Protein AF-D1YYZ7-F1 (afdb_monomer_lite)

Secondary structure (DSSP, 8-state):
-HHHHHHTT--EEEEE-TTSSHHHHHHHHHHHHHHHTT-EEEETTTS-HHHHHHHHHTTTTEEEEEEEEGGG--GGGT-EEEE-TTS-EEEEPPHHHHHHTSTT-EEEEEEETGGGS-HHHHHHHHHHHHTSEETTEEPPTEEEEEEEEE-GGG-TTPPPPPHHHHTTSEEEEPPPPPHHHHHHHHHHTT--HHHHHHHHH-GGGSS-PPPTT-S----HHHHHHHHHHHTT---HHHHHHHHHHHH-HHHHHHHHHHHHHHHTS-HHHHHHSGGGGGG---HHHHHHHHHHHHHHHHH-GGGHHHHHHHHHHS-HHHHHHHHHHHHHH-TTHHHHHHHHS-HHHHHHHHGGGT-

pLDDT: mean 91.18, std 7.23, range [43.88, 98.62]

Radius of gyration: 24.85 Å; chains: 1; bounding box: 72×45×65 Å

InterPro domains:
  IPR027417 P-loop containing nucleoside triphosphate hydrolase [G3DSA:3.40.50.300] (1-183)
  IPR027417 P-loop containing nucleoside triphosphate hydrolase [SSF52540] (10-182)

Structure (mmCIF, N/CA/C/O backbone):
data_AF-D1YYZ7-F1
#
_entry.id   AF-D1YYZ7-F1
#
loop_
_atom_site.group_PDB
_atom_site.id
_atom_site.type_symbol
_atom_site.label_atom_id
_atom_site.label_alt_id
_atom_site.label_comp_id
_atom_site.label_asym_id
_atom_site.label_entity_id
_atom_site.label_seq_id
_atom_site.pdbx_PDB_ins_code
_atom_site.Cartn_x
_atom_site.Cartn_y
_atom_site.Cartn_z
_atom_site.occupancy
_atom_site.B_iso_or_equiv
_atom_site.auth_seq_id
_atom_site.auth_comp_id
_atom_site.auth_asym_id
_atom_site.auth_atom_id
_atom_site.pdbx_PDB_model_num
ATOM 1 N N . MET A 1 1 ? -9.157 0.176 -14.339 1.00 90.88 1 MET A N 1
ATOM 2 C CA . MET A 1 1 ? -8.167 0.823 -15.235 1.00 90.88 1 MET A CA 1
ATOM 3 C C . MET A 1 1 ? -6.918 -0.021 -15.431 1.00 90.88 1 MET A C 1
ATOM 5 O O . MET A 1 1 ? -6.661 -0.350 -16.578 1.00 90.88 1 MET A O 1
ATOM 9 N N . LEU A 1 2 ? -6.185 -0.402 -14.372 1.00 93.94 2 LEU A N 1
ATOM 10 C CA . LEU A 1 2 ? -4.986 -1.259 -14.484 1.00 93.94 2 LEU A CA 1
ATOM 11 C C . LEU A 1 2 ? -5.226 -2.512 -15.330 1.00 93.94 2 LEU A C 1
ATOM 13 O O . LEU A 1 2 ? -4.515 -2.742 -16.297 1.00 93.94 2 LEU A O 1
ATOM 17 N N . GLU A 1 3 ? -6.290 -3.252 -15.023 1.00 94.75 3 GLU A N 1
ATOM 18 C CA . GLU A 1 3 ? -6.653 -4.461 -15.762 1.00 94.75 3 GLU A CA 1
ATOM 19 C C . GLU A 1 3 ? -6.962 -4.206 -17.244 1.00 94.75 3 GLU A C 1
ATOM 21 O O . GLU A 1 3 ? -6.460 -4.915 -18.110 1.00 94.75 3 GLU A O 1
ATOM 26 N N . ILE A 1 4 ? -7.733 -3.157 -17.548 1.00 95.31 4 ILE A N 1
ATOM 27 C CA . ILE A 1 4 ? -8.063 -2.774 -18.929 1.00 95.31 4 ILE A CA 1
ATOM 28 C C . ILE A 1 4 ? -6.781 -2.436 -19.699 1.00 95.31 4 ILE A C 1
ATOM 30 O O . ILE A 1 4 ? -6.584 -2.910 -20.813 1.00 95.31 4 ILE A O 1
ATOM 34 N N . SER A 1 5 ? -5.904 -1.638 -19.096 1.00 95.88 5 SER A N 1
ATOM 35 C CA . SER A 1 5 ? -4.646 -1.193 -19.695 1.00 95.88 5 SER A CA 1
ATOM 36 C C . SER A 1 5 ? -3.694 -2.368 -19.949 1.00 95.88 5 SER A C 1
ATOM 38 O O . SER A 1 5 ? -3.182 -2.511 -21.057 1.00 95.88 5 SER A O 1
ATOM 40 N N . TYR A 1 6 ? -3.546 -3.259 -18.963 1.00 96.38 6 TYR A N 1
ATOM 41 C CA . TYR A 1 6 ? -2.737 -4.477 -19.046 1.00 96.38 6 TYR A CA 1
ATOM 42 C C . TYR A 1 6 ? -3.2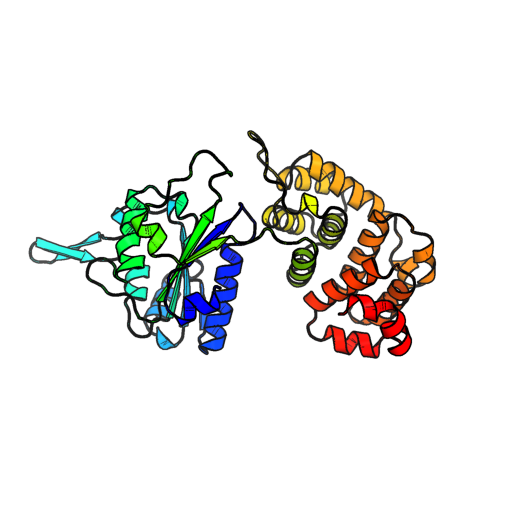14 -5.419 -20.155 1.00 96.38 6 TYR A C 1
ATOM 44 O O . TYR A 1 6 ? -2.422 -5.813 -21.007 1.00 96.38 6 TYR A O 1
ATOM 52 N N . ASN A 1 7 ? -4.516 -5.716 -20.207 1.00 94.38 7 ASN A N 1
ATOM 53 C CA . ASN A 1 7 ? -5.082 -6.635 -21.199 1.00 94.38 7 ASN A CA 1
ATOM 54 C C . ASN A 1 7 ? -4.954 -6.123 -22.645 1.00 94.38 7 ASN A C 1
ATOM 56 O O . ASN A 1 7 ? -4.989 -6.920 -23.575 1.00 94.38 7 ASN A O 1
ATOM 60 N N . ASN A 1 8 ? -4.807 -4.808 -22.837 1.00 93.88 8 ASN A N 1
ATOM 61 C CA . ASN A 1 8 ? -4.635 -4.182 -24.152 1.00 93.88 8 ASN A CA 1
ATOM 62 C C . ASN A 1 8 ? -3.176 -3.784 -24.444 1.00 93.88 8 ASN A C 1
ATOM 64 O O . ASN A 1 8 ? -2.918 -3.097 -25.435 1.00 93.88 8 ASN A O 1
ATOM 68 N N . GLY A 1 9 ? -2.231 -4.143 -23.564 1.00 91.44 9 GLY A N 1
ATOM 69 C CA . GLY A 1 9 ? -0.817 -3.779 -23.691 1.00 91.44 9 GLY A CA 1
ATOM 70 C C . GLY A 1 9 ? -0.549 -2.269 -23.702 1.00 91.44 9 GLY A C 1
ATOM 71 O O . GLY A 1 9 ? 0.517 -1.848 -24.143 1.00 91.44 9 GLY A O 1
ATOM 72 N N . GLN A 1 10 ? -1.503 -1.448 -23.248 1.00 93.94 10 GLN A N 1
ATOM 73 C CA . GLN A 1 10 ? -1.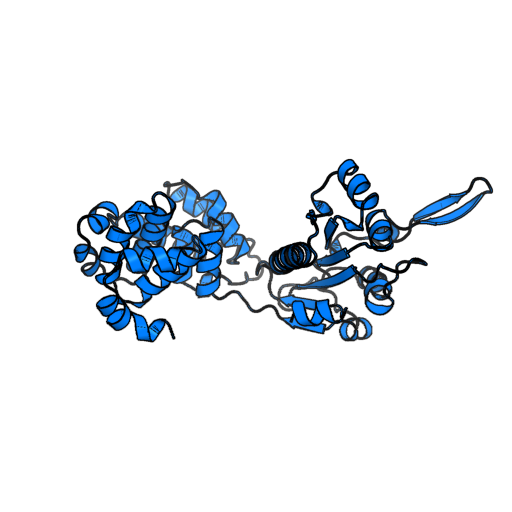398 0.010 -23.284 1.00 93.94 10 GLN A CA 1
ATOM 74 C C . GLN A 1 10 ? -0.622 0.507 -22.063 1.00 93.94 10 GLN A C 1
ATOM 76 O O . GLN A 1 10 ? -1.072 0.244 -20.948 1.00 93.94 10 GLN A O 1
ATOM 81 N N . PRO A 1 11 ? 0.494 1.239 -22.217 1.00 95.44 11 PRO A N 1
ATOM 82 C CA . PRO A 1 11 ? 1.228 1.780 -21.079 1.00 95.44 11 PRO A CA 1
ATOM 83 C C . PRO A 1 11 ? 0.342 2.665 -20.194 1.00 95.44 11 PRO A C 1
ATOM 85 O O . PRO A 1 11 ? -0.459 3.458 -20.693 1.00 95.44 11 PRO A O 1
ATOM 88 N N . LEU A 1 12 ? 0.504 2.572 -18.872 1.00 96.06 12 LEU A N 1
ATOM 89 C CA . LEU A 1 12 ? -0.273 3.365 -17.911 1.00 96.06 12 LEU A CA 1
ATOM 90 C C . LEU A 1 12 ? 0.622 4.334 -17.142 1.00 96.06 12 LEU A C 1
ATOM 92 O O . LEU A 1 12 ? 1.631 3.925 -16.580 1.00 96.06 12 LEU A O 1
ATOM 96 N N . TYR A 1 13 ? 0.211 5.596 -17.049 1.00 95.00 13 TYR A N 1
ATOM 97 C CA . TYR A 1 13 ? 0.812 6.585 -16.162 1.00 95.00 13 TYR A CA 1
ATOM 98 C C . TYR A 1 13 ? -0.119 6.902 -14.989 1.00 95.00 13 TYR A C 1
ATOM 100 O O . TYR A 1 13 ? -1.243 7.382 -15.174 1.00 95.00 13 TYR A O 1
ATOM 108 N N . VAL A 1 14 ? 0.355 6.638 -13.772 1.00 94.56 14 VAL A N 1
ATOM 109 C CA . VAL A 1 14 ? -0.379 6.815 -12.516 1.00 94.56 14 VAL A CA 1
ATOM 110 C C . VAL A 1 14 ? 0.131 8.049 -11.777 1.00 94.56 14 VAL A C 1
ATOM 112 O O . VAL A 1 14 ? 1.242 8.077 -11.249 1.00 94.56 14 VAL A O 1
ATOM 115 N N . ARG A 1 15 ? -0.714 9.074 -11.694 1.00 91.38 15 ARG A N 1
ATOM 116 C CA . ARG A 1 15 ? -0.449 10.300 -10.929 1.00 91.38 15 ARG A CA 1
ATOM 117 C C . ARG A 1 15 ? -1.083 10.236 -9.552 1.00 91.38 15 ARG A C 1
ATOM 119 O O . ARG A 1 15 ? -2.169 9.686 -9.407 1.00 91.38 15 ARG A O 1
ATOM 126 N N . GLY A 1 16 ? -0.460 10.853 -8.561 1.00 89.94 16 GLY A N 1
ATOM 127 C CA . GLY A 1 16 ? -1.107 11.113 -7.280 1.00 89.94 16 GLY A CA 1
ATOM 128 C C . GLY A 1 16 ? -0.126 11.570 -6.215 1.00 89.94 16 GLY A C 1
ATOM 129 O O . GLY A 1 16 ? 1.086 11.537 -6.426 1.00 89.94 16 GLY A O 1
ATOM 130 N N . GLY A 1 17 ? -0.655 11.960 -5.059 1.00 87.12 17 GLY A N 1
ATOM 131 C CA . GLY A 1 17 ? 0.131 12.480 -3.944 1.00 87.12 17 GLY A CA 1
ATOM 132 C C . GLY A 1 17 ? 1.208 11.525 -3.418 1.00 87.12 17 GLY A C 1
ATOM 133 O O . GLY A 1 17 ? 1.228 10.317 -3.690 1.00 87.12 17 GLY A O 1
ATOM 134 N N . ILE A 1 18 ? 2.139 12.075 -2.649 1.00 86.56 18 ILE A N 1
ATOM 135 C CA . ILE A 1 18 ? 3.221 11.307 -2.021 1.00 86.56 18 ILE A CA 1
ATOM 136 C C . ILE A 1 18 ? 2.653 10.331 -0.979 1.00 86.56 18 ILE A C 1
ATOM 138 O O . ILE A 1 18 ? 1.774 10.673 -0.200 1.00 86.56 18 ILE A O 1
ATOM 142 N N . GLY A 1 19 ? 3.168 9.100 -0.933 1.00 86.69 19 GLY A N 1
ATOM 143 C CA . GLY A 1 19 ? 2.856 8.170 0.161 1.00 86.69 19 GLY A CA 1
ATOM 144 C C . GLY A 1 19 ? 1.425 7.614 0.181 1.00 86.69 19 GLY A C 1
ATOM 145 O O . GLY A 1 19 ? 1.030 7.054 1.198 1.00 86.69 19 GLY A O 1
ATOM 146 N N . ILE A 1 20 ? 0.671 7.726 -0.920 1.00 90.44 20 ILE A N 1
ATOM 147 C CA . ILE A 1 20 ? -0.706 7.202 -1.040 1.00 90.44 20 ILE A CA 1
ATOM 148 C C . ILE A 1 20 ? -0.799 5.735 -1.506 1.00 90.44 20 ILE A C 1
ATOM 150 O O . ILE A 1 20 ? -1.898 5.249 -1.737 1.00 90.44 20 ILE A O 1
ATOM 154 N N . GLY A 1 21 ? 0.334 5.047 -1.692 1.00 89.88 21 GLY A N 1
ATOM 155 C CA . GLY A 1 21 ? 0.358 3.621 -2.054 1.00 89.88 21 GLY A CA 1
ATOM 156 C C . GLY A 1 21 ? 0.505 3.286 -3.544 1.00 89.88 21 GLY A C 1
ATOM 157 O O . GLY A 1 21 ? 0.282 2.141 -3.904 1.00 89.88 21 GLY A O 1
ATOM 158 N N . LYS A 1 22 ? 0.926 4.229 -4.408 1.00 92.12 22 LYS A N 1
ATOM 159 C CA . LYS A 1 22 ? 1.113 3.985 -5.860 1.00 92.12 22 LYS A CA 1
ATOM 160 C C . LYS A 1 22 ? 1.911 2.704 -6.157 1.00 92.12 22 LYS A C 1
ATOM 162 O O . LYS A 1 22 ? 1.394 1.821 -6.828 1.00 92.12 22 LYS A O 1
ATOM 167 N N . SER A 1 23 ? 3.138 2.603 -5.643 1.00 92.19 23 SER A N 1
ATOM 168 C CA . SER A 1 23 ? 4.046 1.475 -5.897 1.00 92.19 23 SER A CA 1
ATOM 169 C C . SER A 1 23 ? 3.477 0.149 -5.369 1.00 92.19 23 SER A C 1
ATOM 171 O O . SER A 1 23 ? 3.558 -0.866 -6.056 1.00 92.19 23 SER A O 1
ATOM 173 N N . GLU A 1 24 ? 2.821 0.174 -4.202 1.00 90.88 24 GLU A N 1
ATOM 174 C CA . GLU A 1 24 ? 2.187 -1.010 -3.607 1.00 90.88 24 GLU A CA 1
ATOM 175 C C . GLU A 1 24 ? 1.023 -1.510 -4.467 1.00 90.88 24 GLU A C 1
ATOM 177 O O . GLU A 1 24 ? 0.985 -2.682 -4.820 1.00 90.88 24 GLU A O 1
ATOM 182 N N . THR A 1 25 ? 0.141 -0.613 -4.923 1.00 92.94 25 THR A N 1
ATOM 183 C CA . THR A 1 25 ? -0.981 -0.974 -5.805 1.00 92.94 25 THR A CA 1
ATOM 184 C C . THR A 1 25 ? -0.508 -1.651 -7.096 1.00 92.94 25 THR A C 1
ATOM 186 O O . THR A 1 25 ? -1.147 -2.589 -7.571 1.00 92.94 25 THR A O 1
ATOM 189 N N . ILE A 1 26 ? 0.609 -1.205 -7.686 1.00 96.06 26 ILE A N 1
ATOM 190 C CA . ILE A 1 26 ? 1.151 -1.852 -8.894 1.00 96.06 26 ILE A CA 1
ATOM 191 C C . ILE A 1 26 ? 1.780 -3.210 -8.559 1.00 96.06 26 ILE A C 1
ATOM 193 O O . ILE A 1 26 ? 1.626 -4.152 -9.338 1.00 96.06 26 ILE A O 1
ATOM 197 N N . LYS A 1 27 ? 2.451 -3.338 -7.407 1.00 96.19 27 LYS A N 1
ATOM 198 C CA . LYS A 1 27 ? 3.042 -4.603 -6.952 1.00 96.19 27 LYS A CA 1
ATOM 199 C C . LYS A 1 27 ? 1.966 -5.650 -6.645 1.00 96.19 27 LYS A C 1
ATOM 201 O O . LYS A 1 27 ? 2.076 -6.773 -7.130 1.00 96.19 27 LYS A O 1
ATOM 206 N N . GLU A 1 28 ? 0.903 -5.284 -5.930 1.00 94.50 28 GLU A N 1
ATOM 207 C CA . GLU A 1 28 ? -0.263 -6.146 -5.680 1.00 94.50 28 GLU A CA 1
ATOM 208 C C . GLU A 1 28 ? -0.899 -6.602 -7.003 1.00 94.50 28 GLU A C 1
ATOM 210 O O . GLU A 1 28 ? -1.093 -7.798 -7.224 1.00 94.50 28 GLU A O 1
ATOM 215 N N . PHE A 1 29 ? -1.114 -5.676 -7.945 1.00 97.06 29 PHE A N 1
ATOM 216 C CA . PHE A 1 29 ? -1.621 -6.016 -9.277 1.00 97.06 29 PHE A CA 1
ATOM 217 C C . PHE A 1 29 ? -0.688 -6.977 -10.037 1.00 97.06 29 PHE A C 1
ATOM 219 O O . PHE A 1 29 ? -1.151 -7.891 -10.722 1.00 97.06 29 PHE A O 1
ATOM 226 N N . ALA A 1 30 ? 0.633 -6.825 -9.901 1.00 97.94 30 ALA A N 1
ATOM 227 C CA . ALA A 1 30 ? 1.605 -7.753 -10.475 1.00 97.94 30 ALA A CA 1
ATOM 228 C C . ALA A 1 30 ? 1.482 -9.165 -9.871 1.00 97.94 30 ALA A C 1
ATOM 230 O O . ALA A 1 30 ? 1.542 -10.148 -10.611 1.00 97.94 30 ALA A O 1
ATOM 231 N N . MET A 1 31 ? 1.257 -9.278 -8.557 1.00 97.69 31 MET A N 1
ATOM 232 C CA . MET A 1 31 ? 1.004 -10.563 -7.891 1.00 97.69 31 MET A CA 1
ATOM 233 C C . MET A 1 31 ? -0.296 -11.214 -8.387 1.00 97.69 31 MET A C 1
ATOM 235 O O . MET A 1 31 ? -0.325 -12.416 -8.653 1.00 97.69 31 MET A O 1
ATOM 239 N N . GLU A 1 32 ? -1.362 -10.433 -8.580 1.00 97.31 32 GLU A N 1
ATOM 240 C CA . GLU A 1 32 ? -2.621 -10.926 -9.154 1.00 97.31 32 GLU A CA 1
ATOM 241 C C . GLU A 1 32 ? -2.441 -11.422 -10.596 1.00 97.31 32 GLU A C 1
ATOM 243 O O . GLU A 1 32 ? -2.971 -12.468 -10.979 1.00 97.31 32 GLU A O 1
ATOM 248 N N . CYS A 1 33 ? -1.674 -10.696 -11.413 1.00 97.62 33 CYS A N 1
ATOM 249 C CA . CYS A 1 33 ? -1.319 -11.118 -12.767 1.00 97.62 33 CYS A CA 1
ATOM 250 C C . CYS A 1 33 ? -0.498 -12.415 -12.770 1.00 97.62 33 CYS A C 1
ATOM 252 O O . CYS A 1 33 ? -0.787 -13.300 -13.578 1.00 97.62 33 CYS A O 1
ATOM 254 N N . ALA A 1 34 ? 0.463 -12.562 -11.854 1.00 98.12 34 ALA A N 1
ATOM 255 C CA . ALA A 1 34 ? 1.244 -13.786 -11.684 1.00 98.12 34 ALA A CA 1
ATOM 256 C C . ALA A 1 34 ? 0.346 -14.989 -11.358 1.00 98.12 34 ALA A C 1
ATOM 258 O O . ALA A 1 34 ? 0.403 -16.012 -12.044 1.00 98.12 34 ALA A O 1
ATOM 259 N N . ALA A 1 35 ? -0.556 -14.829 -10.384 1.00 97.81 35 ALA A N 1
ATOM 260 C CA . ALA A 1 35 ? -1.506 -15.863 -9.987 1.00 97.81 35 ALA A CA 1
ATOM 261 C C . ALA A 1 35 ? -2.433 -16.275 -11.145 1.00 97.81 35 ALA A C 1
ATOM 263 O O . ALA A 1 35 ? -2.604 -17.466 -11.405 1.00 97.81 35 ALA A O 1
ATOM 264 N N . ARG A 1 36 ? -2.982 -15.305 -11.893 1.00 96.69 36 ARG A N 1
ATOM 265 C CA . ARG A 1 36 ? -3.823 -15.570 -13.079 1.00 96.69 36 ARG A CA 1
ATOM 266 C C . ARG A 1 36 ? -3.059 -16.261 -14.203 1.00 96.69 36 ARG A C 1
ATOM 268 O O . ARG A 1 36 ? -3.617 -17.110 -14.888 1.00 96.69 36 ARG A O 1
ATOM 275 N N . ALA A 1 37 ? -1.790 -15.907 -14.386 1.00 96.25 37 ALA A N 1
ATOM 276 C CA . ALA A 1 37 ? -0.912 -16.541 -15.360 1.00 96.25 37 ALA A CA 1
ATOM 277 C C . ALA A 1 37 ? -0.375 -17.908 -14.897 1.00 96.25 37 ALA A C 1
ATOM 279 O O . ALA A 1 37 ? 0.336 -18.542 -15.673 1.00 96.25 37 ALA A O 1
ATOM 280 N N . GLN A 1 38 ? -0.694 -18.341 -13.669 1.00 97.81 38 GLN A N 1
ATOM 281 C CA . GLN A 1 38 ? -0.154 -19.545 -13.028 1.00 97.81 38 GLN A CA 1
ATOM 282 C C . GLN A 1 38 ? 1.381 -19.564 -13.007 1.00 97.81 38 GLN A C 1
ATOM 284 O O . GLN A 1 38 ? 2.011 -20.592 -13.250 1.00 97.81 38 GLN A O 1
ATOM 289 N N . ARG A 1 39 ? 1.982 -18.404 -12.731 1.00 97.94 39 ARG A N 1
ATOM 290 C CA . ARG A 1 39 ? 3.431 -18.216 -12.652 1.00 97.94 39 ARG A CA 1
ATOM 291 C C . ARG A 1 39 ? 3.853 -17.785 -11.257 1.00 97.94 39 ARG A C 1
ATOM 293 O O . ARG A 1 39 ? 3.098 -17.131 -10.540 1.00 97.94 39 ARG A O 1
ATOM 300 N N . GLU A 1 40 ? 5.078 -18.131 -10.893 1.00 98.12 40 GLU A N 1
ATOM 301 C CA . GLU A 1 40 ? 5.668 -17.728 -9.622 1.00 98.12 40 GLU A CA 1
ATOM 302 C C . GLU A 1 40 ? 6.039 -16.238 -9.667 1.00 98.12 40 GLU A C 1
ATOM 304 O O . GLU A 1 40 ? 6.714 -15.778 -10.592 1.00 98.12 40 GLU A O 1
ATOM 309 N N . PHE A 1 41 ? 5.553 -15.469 -8.692 1.00 98.44 41 PHE A N 1
ATOM 310 C CA . PHE A 1 41 ? 5.830 -14.039 -8.601 1.00 98.44 41 PHE A CA 1
ATOM 311 C C . PHE A 1 41 ? 7.257 -13.793 -8.105 1.00 98.44 41 PHE A C 1
ATOM 313 O O . PHE A 1 41 ? 7.638 -14.314 -7.061 1.00 98.44 41 PHE A O 1
ATOM 320 N N . MET A 1 42 ? 8.009 -12.942 -8.807 1.00 97.81 42 MET A N 1
ATOM 321 C CA . MET A 1 42 ? 9.370 -12.553 -8.424 1.00 97.81 42 MET A CA 1
ATOM 322 C C . MET A 1 42 ? 9.549 -11.034 -8.462 1.00 97.81 42 MET A C 1
ATOM 324 O O . MET A 1 42 ? 9.396 -10.404 -9.509 1.00 97.81 42 MET A O 1
ATOM 328 N N . ALA A 1 43 ? 9.918 -10.431 -7.332 1.00 97.56 43 ALA A N 1
ATOM 329 C CA . ALA A 1 43 ? 10.314 -9.025 -7.280 1.00 97.56 43 ALA A CA 1
ATOM 330 C C . ALA A 1 43 ? 11.799 -8.904 -7.650 1.00 97.56 43 ALA A C 1
ATOM 332 O O . ALA A 1 43 ? 12.681 -9.179 -6.839 1.00 97.56 43 ALA A O 1
ATOM 333 N N . TRP A 1 44 ? 12.084 -8.497 -8.889 1.00 97.06 44 TRP A N 1
ATOM 334 C CA . TRP A 1 44 ? 13.433 -8.506 -9.467 1.00 97.06 44 TRP A CA 1
ATOM 335 C C . TRP A 1 44 ? 14.457 -7.729 -8.632 1.00 97.06 44 TRP A C 1
ATOM 337 O O . TRP A 1 44 ? 15.617 -8.120 -8.521 1.00 97.06 44 TRP A O 1
ATOM 347 N N . ASN A 1 45 ? 14.043 -6.609 -8.048 1.00 95.50 45 ASN A N 1
ATOM 348 C CA . ASN A 1 45 ? 14.912 -5.744 -7.256 1.00 95.50 45 ASN A CA 1
ATOM 349 C C . ASN A 1 45 ? 15.260 -6.337 -5.883 1.00 95.50 45 ASN A C 1
ATOM 351 O O . ASN A 1 45 ? 16.301 -5.979 -5.338 1.00 95.50 45 ASN A O 1
ATOM 355 N N . ASP A 1 46 ? 14.442 -7.265 -5.378 1.00 96.31 46 ASP A N 1
ATOM 356 C CA . ASP A 1 46 ? 14.574 -7.852 -4.041 1.00 96.31 46 ASP A CA 1
ATOM 357 C C . ASP A 1 46 ? 15.417 -9.146 -4.054 1.00 96.31 46 ASP A C 1
ATOM 359 O O . ASP A 1 46 ? 15.909 -9.572 -3.011 1.00 96.31 46 ASP A O 1
ATOM 363 N N . ILE A 1 47 ? 15.617 -9.761 -5.229 1.00 96.31 47 ILE A N 1
ATOM 364 C CA . ILE A 1 47 ? 16.323 -11.044 -5.373 1.00 96.31 47 ILE A CA 1
ATOM 365 C C . ILE A 1 47 ? 17.823 -10.886 -5.712 1.00 96.31 47 ILE A C 1
ATOM 367 O O . ILE A 1 47 ? 18.221 -9.984 -6.471 1.00 96.31 47 ILE A O 1
ATOM 371 N N . PRO A 1 48 ? 18.695 -11.776 -5.192 1.00 96.81 48 PRO A N 1
ATOM 372 C CA . PRO A 1 48 ? 20.124 -11.776 -5.485 1.00 96.81 48 PRO A CA 1
ATOM 373 C C . PRO A 1 48 ? 20.427 -12.201 -6.930 1.00 96.81 48 PRO A C 1
ATOM 375 O O . PRO A 1 48 ? 19.598 -12.746 -7.656 1.00 96.81 48 PRO A O 1
ATOM 378 N N . LYS A 1 49 ? 21.673 -11.974 -7.367 1.00 95.56 49 LYS A N 1
ATOM 379 C CA . LYS A 1 49 ? 22.108 -12.262 -8.745 1.00 95.56 49 LYS A CA 1
ATOM 380 C C . LYS A 1 49 ? 21.941 -13.734 -9.148 1.00 95.56 49 LYS A C 1
ATOM 382 O O . LYS A 1 49 ? 21.605 -13.989 -10.296 1.00 95.56 49 LYS A O 1
ATOM 387 N N . CYS A 1 50 ? 22.188 -14.688 -8.250 1.00 95.75 50 CYS A N 1
ATOM 388 C CA . CYS A 1 50 ? 22.022 -16.115 -8.552 1.00 95.75 50 CYS A CA 1
ATOM 389 C C . CYS A 1 50 ? 20.569 -16.460 -8.909 1.00 95.75 50 CYS A C 1
ATOM 391 O O . CYS A 1 50 ? 20.340 -17.101 -9.929 1.00 95.75 50 CYS A O 1
ATOM 393 N N . GLU A 1 51 ? 19.604 -15.956 -8.141 1.00 96.94 51 GLU A N 1
ATOM 394 C CA . GLU A 1 51 ? 18.174 -16.140 -8.413 1.00 96.94 51 GLU A CA 1
ATOM 395 C C . GLU A 1 51 ? 17.745 -15.432 -9.704 1.00 96.94 51 GLU A C 1
ATOM 397 O O . GLU A 1 51 ? 16.976 -15.985 -10.482 1.00 96.94 51 GLU A O 1
ATOM 402 N N . LYS A 1 52 ? 18.308 -14.254 -10.015 1.00 97.94 52 LYS A N 1
ATOM 403 C CA . LYS A 1 52 ? 18.075 -13.592 -11.316 1.00 97.94 52 LYS A CA 1
ATOM 404 C C . LYS A 1 52 ? 18.472 -14.480 -12.492 1.00 97.94 52 LYS A C 1
ATOM 406 O O . LYS A 1 52 ? 17.747 -14.540 -13.478 1.00 97.94 52 LYS A O 1
ATOM 411 N N . LEU A 1 53 ? 19.604 -15.178 -12.391 1.00 97.31 53 LEU A N 1
ATOM 412 C CA . LEU A 1 53 ? 20.056 -16.096 -13.438 1.00 97.31 53 LEU A CA 1
ATOM 413 C C . LEU A 1 53 ? 19.128 -17.313 -13.572 1.00 97.31 53 LEU A C 1
ATOM 415 O O . LEU A 1 53 ? 18.869 -17.738 -14.694 1.00 97.31 53 LEU A O 1
ATOM 419 N N . GLU A 1 54 ? 18.586 -17.833 -12.467 1.00 97.12 54 GLU A N 1
ATOM 420 C CA . GLU A 1 54 ? 17.566 -18.893 -12.496 1.00 97.12 54 GLU A CA 1
ATOM 421 C C . GLU A 1 54 ? 16.277 -18.413 -13.178 1.00 97.12 54 GLU A C 1
ATOM 423 O O . GLU A 1 54 ? 15.751 -19.089 -14.063 1.00 97.12 54 GLU A O 1
ATOM 428 N N . VAL A 1 55 ? 15.805 -17.212 -12.830 1.00 97.19 55 VAL A N 1
ATOM 429 C CA . VAL A 1 55 ? 14.628 -16.592 -13.455 1.00 97.19 55 VAL A CA 1
ATOM 430 C C . VAL A 1 55 ? 14.830 -16.412 -14.961 1.00 97.19 55 VAL A C 1
ATOM 432 O O . VAL A 1 55 ? 13.937 -16.733 -15.744 1.00 97.19 55 VAL A O 1
ATOM 435 N N . MET A 1 56 ? 16.015 -15.961 -15.379 1.00 97.56 56 MET A N 1
ATOM 436 C CA . MET A 1 56 ? 16.374 -15.817 -16.794 1.00 97.56 56 MET A CA 1
ATOM 437 C C . MET A 1 56 ? 16.466 -17.162 -17.527 1.00 97.56 56 MET A C 1
ATOM 439 O O . MET A 1 56 ? 16.134 -17.230 -18.706 1.00 97.56 56 MET A O 1
ATOM 443 N N . ALA A 1 57 ? 16.892 -18.233 -16.853 1.00 97.38 57 ALA A N 1
ATOM 444 C CA . ALA A 1 57 ? 16.950 -19.573 -17.440 1.00 97.38 57 ALA A CA 1
ATOM 445 C C . ALA A 1 57 ? 15.558 -20.214 -17.617 1.00 97.38 57 ALA A C 1
ATOM 447 O O . ALA A 1 57 ? 15.399 -21.123 -18.433 1.00 97.38 57 ALA A O 1
ATOM 448 N N . HIS A 1 58 ? 14.550 -19.745 -16.874 1.00 97.44 58 HIS A N 1
ATOM 449 C CA . HIS A 1 58 ? 13.205 -20.323 -16.838 1.00 97.44 58 HIS A CA 1
ATOM 450 C C . HIS A 1 58 ? 12.105 -19.254 -16.952 1.00 97.44 58 HIS A C 1
ATOM 452 O O . HIS A 1 58 ? 11.168 -19.218 -16.152 1.00 97.44 58 HIS A O 1
ATOM 458 N N . THR A 1 59 ? 12.188 -18.392 -17.969 1.00 96.75 59 THR A N 1
ATOM 459 C CA . THR A 1 59 ? 11.284 -17.239 -18.168 1.00 96.75 59 THR A CA 1
ATOM 460 C C . THR A 1 59 ? 9.791 -17.601 -18.154 1.00 96.75 59 THR A C 1
ATOM 462 O O . THR A 1 59 ? 8.965 -16.823 -17.671 1.00 96.75 59 THR A O 1
ATOM 465 N N . SER A 1 60 ? 9.417 -18.798 -18.619 1.00 97.19 60 SER A N 1
ATOM 466 C CA . SER A 1 60 ? 8.030 -19.284 -18.638 1.00 97.19 60 SER A CA 1
ATOM 467 C C . SER A 1 60 ? 7.456 -19.638 -17.261 1.00 97.19 60 SER A C 1
ATOM 469 O O . SER A 1 60 ? 6.234 -19.616 -17.100 1.00 97.19 60 SER A O 1
ATOM 471 N N . LYS A 1 61 ? 8.306 -19.903 -16.259 1.00 97.94 61 LYS A N 1
ATOM 472 C CA . LYS A 1 61 ? 7.903 -20.223 -14.878 1.00 97.94 61 LYS A CA 1
ATOM 473 C C . LYS A 1 61 ? 7.521 -18.976 -14.076 1.00 97.94 61 LYS A C 1
ATOM 475 O O . LYS A 1 61 ? 6.670 -19.056 -13.189 1.00 97.94 61 LYS A O 1
ATOM 480 N N . TYR A 1 62 ? 8.119 -17.828 -14.393 1.00 98.25 62 TYR A N 1
ATOM 481 C CA . TYR A 1 62 ? 8.062 -16.640 -13.544 1.00 98.25 62 TYR A CA 1
ATOM 482 C C . TYR A 1 62 ? 7.239 -15.496 -14.140 1.00 98.25 62 TYR A C 1
ATOM 484 O O . TYR A 1 62 ? 7.143 -15.307 -15.358 1.00 98.25 62 TYR A O 1
ATOM 492 N N . PHE A 1 63 ? 6.640 -14.718 -13.245 1.00 98.62 63 PHE A N 1
ATOM 493 C CA . PHE A 1 63 ? 6.091 -13.402 -13.528 1.00 98.62 63 PHE A CA 1
ATOM 494 C C . PHE A 1 63 ? 6.840 -12.387 -12.672 1.00 98.62 63 PHE A C 1
ATOM 496 O O . PHE A 1 63 ? 6.776 -12.425 -11.443 1.00 98.62 63 PHE A O 1
ATOM 503 N N . THR A 1 64 ? 7.563 -11.479 -13.314 1.00 98.31 64 THR A N 1
ATOM 504 C CA . THR A 1 64 ? 8.467 -10.568 -12.604 1.00 98.31 64 THR A CA 1
ATOM 505 C C . THR A 1 64 ? 7.899 -9.168 -12.450 1.00 98.31 64 THR A C 1
ATOM 507 O O . THR A 1 64 ? 7.409 -8.577 -13.409 1.00 98.31 64 THR A O 1
ATOM 510 N N . PHE A 1 65 ? 8.046 -8.592 -11.265 1.00 98.44 65 PHE A N 1
ATOM 511 C CA . PHE A 1 65 ? 7.867 -7.164 -11.035 1.00 98.44 65 PHE A CA 1
ATOM 512 C C . PHE A 1 65 ? 9.236 -6.492 -10.968 1.00 98.44 65 PHE A C 1
ATOM 514 O O . PHE A 1 65 ? 10.086 -6.899 -10.174 1.00 98.44 65 PHE A O 1
ATOM 521 N N . VAL A 1 66 ? 9.455 -5.489 -11.815 1.00 97.38 66 VAL A N 1
ATOM 522 C CA . VAL A 1 66 ? 10.708 -4.735 -11.885 1.00 97.38 66 VAL A CA 1
ATOM 523 C C . VAL A 1 66 ? 10.418 -3.285 -11.535 1.00 97.38 66 VAL A C 1
ATOM 525 O O . VAL A 1 66 ? 9.758 -2.594 -12.303 1.00 97.38 66 VAL A O 1
ATOM 528 N N . ASP A 1 67 ? 10.923 -2.835 -10.392 1.00 96.12 67 ASP A N 1
ATOM 529 C CA . ASP A 1 67 ? 10.822 -1.453 -9.923 1.00 96.12 67 ASP A CA 1
ATOM 530 C C . ASP A 1 67 ? 12.077 -0.681 -10.347 1.00 96.12 67 ASP A C 1
ATOM 532 O O . ASP A 1 67 ? 13.171 -0.889 -9.819 1.00 96.12 67 ASP A O 1
ATOM 536 N N . GLN A 1 68 ? 11.932 0.185 -11.344 1.00 93.69 68 GLN A N 1
ATOM 537 C CA . GLN A 1 68 ? 12.969 1.108 -11.779 1.00 93.69 68 GLN A CA 1
ATOM 538 C C . GLN A 1 68 ? 12.595 2.522 -11.363 1.00 93.69 68 GLN A C 1
ATOM 540 O O . GLN A 1 68 ? 11.721 3.152 -11.957 1.00 93.69 68 GLN A O 1
ATOM 545 N N . ARG A 1 69 ? 13.309 3.064 -10.377 1.00 92.56 69 ARG A N 1
ATOM 546 C CA . ARG A 1 69 ? 13.171 4.481 -10.034 1.00 92.56 69 ARG A CA 1
ATOM 547 C C . ARG A 1 69 ? 13.881 5.318 -11.080 1.00 92.56 69 ARG A C 1
ATOM 549 O O . ARG A 1 69 ? 15.109 5.365 -11.104 1.00 92.56 69 ARG A O 1
ATOM 556 N N . ALA A 1 70 ? 13.111 6.003 -11.917 1.00 89.81 70 ALA A N 1
ATOM 557 C CA . ALA A 1 70 ? 13.649 6.757 -13.044 1.00 89.81 70 ALA A CA 1
ATOM 558 C C . ALA A 1 70 ? 14.627 7.859 -12.601 1.00 89.81 70 ALA A C 1
ATOM 560 O O . ALA A 1 70 ? 15.593 8.137 -13.300 1.00 89.81 70 ALA A O 1
ATOM 561 N N . LEU A 1 71 ? 14.413 8.446 -11.418 1.00 88.88 71 LEU A N 1
ATOM 562 C CA . LEU A 1 71 ? 15.302 9.454 -10.831 1.00 88.88 71 LEU A CA 1
ATOM 563 C C . LEU A 1 71 ? 16.713 8.922 -10.514 1.00 88.88 71 LEU A C 1
ATOM 565 O O . LEU A 1 71 ? 17.649 9.711 -10.429 1.00 88.88 71 LEU A O 1
ATOM 569 N N . MET A 1 72 ? 16.876 7.610 -10.317 1.00 89.94 72 MET A N 1
ATOM 570 C CA . MET A 1 72 ? 18.169 7.003 -9.975 1.00 89.94 72 MET A CA 1
ATOM 571 C C . MET A 1 72 ? 18.997 6.594 -11.199 1.00 89.94 72 MET A C 1
ATOM 573 O O . MET A 1 72 ? 20.105 6.097 -11.020 1.00 89.94 72 MET A O 1
ATOM 577 N N . LEU A 1 73 ? 18.462 6.757 -12.411 1.00 90.12 73 LEU A N 1
ATOM 578 C CA . LEU A 1 73 ? 19.109 6.318 -13.644 1.00 90.12 73 LEU A CA 1
ATOM 579 C C . LEU A 1 73 ? 19.905 7.444 -14.301 1.00 90.12 73 LEU A C 1
ATOM 581 O O . LEU A 1 73 ? 19.481 8.601 -14.312 1.00 90.12 73 LEU A O 1
ATOM 585 N N . ASP A 1 74 ? 21.008 7.062 -14.932 1.00 88.94 74 ASP A N 1
ATOM 586 C CA . ASP A 1 74 ? 21.784 7.881 -15.855 1.00 88.94 74 ASP A CA 1
ATOM 587 C C . ASP A 1 74 ? 21.718 7.298 -17.285 1.00 88.94 74 ASP A C 1
ATOM 589 O O . ASP A 1 74 ? 21.298 6.163 -17.513 1.00 88.94 74 ASP A O 1
ATOM 593 N N . LEU A 1 75 ? 22.144 8.062 -18.291 1.00 81.19 75 LEU A N 1
ATOM 594 C CA . LEU A 1 75 ? 22.179 7.637 -19.694 1.00 81.19 75 LEU A CA 1
ATOM 595 C C . LEU A 1 75 ? 23.041 6.381 -19.906 1.00 81.19 75 LEU A C 1
ATOM 597 O O . LEU A 1 75 ? 22.719 5.546 -20.753 1.00 81.19 75 LEU A O 1
ATOM 601 N N . GLY A 1 76 ? 24.111 6.228 -19.119 1.00 82.25 76 GLY A N 1
ATOM 602 C CA . GLY A 1 76 ? 24.982 5.050 -19.150 1.00 82.25 76 GLY A CA 1
ATOM 603 C C . GLY A 1 76 ? 24.293 3.753 -18.711 1.00 82.25 76 GLY A C 1
ATOM 604 O O . GLY A 1 76 ? 24.736 2.672 -19.094 1.00 82.25 76 GLY A O 1
ATOM 605 N N . ASP A 1 77 ? 23.173 3.841 -17.987 1.00 85.75 77 ASP A N 1
ATOM 606 C CA . ASP A 1 77 ? 22.434 2.674 -17.495 1.00 85.75 77 ASP A CA 1
ATOM 607 C C . ASP A 1 77 ? 21.563 2.008 -18.566 1.00 85.75 77 ASP A C 1
ATOM 609 O O . ASP A 1 77 ? 20.880 1.032 -18.275 1.00 85.75 77 ASP A O 1
ATOM 613 N N . PHE A 1 78 ? 21.557 2.501 -19.807 1.00 82.88 78 PHE A N 1
ATOM 614 C CA . PHE A 1 78 ? 20.769 1.914 -20.898 1.00 82.88 78 PHE A CA 1
ATOM 615 C C . PHE A 1 78 ? 21.624 1.197 -21.940 1.00 82.88 78 PHE A C 1
ATOM 617 O O . PHE A 1 78 ? 21.150 0.244 -22.561 1.00 82.88 78 PHE A O 1
ATOM 624 N N . LYS A 1 79 ? 22.869 1.642 -22.149 1.00 83.56 79 LYS A N 1
ATOM 625 C CA . LYS A 1 79 ? 23.772 1.099 -23.170 1.00 83.56 79 LYS A CA 1
ATOM 626 C C . LYS A 1 79 ? 25.216 1.126 -22.681 1.00 83.56 79 LYS A C 1
ATOM 628 O O . LYS A 1 79 ? 25.736 2.181 -22.332 1.00 83.56 79 LYS A O 1
ATOM 633 N N . LEU A 1 80 ? 25.874 -0.029 -22.728 1.00 83.69 80 LEU A N 1
ATOM 634 C CA . LEU A 1 80 ? 27.288 -0.191 -22.398 1.00 83.69 80 LEU A CA 1
ATOM 635 C C . LEU A 1 80 ? 28.047 -0.742 -23.610 1.00 83.69 80 LEU A C 1
ATOM 637 O O . LEU A 1 80 ? 27.578 -1.705 -24.219 1.00 83.69 80 LEU A O 1
ATOM 641 N N . PRO A 1 81 ? 29.208 -0.176 -23.972 1.00 87.44 81 PRO A N 1
ATOM 642 C CA . PRO A 1 81 ? 30.020 -0.727 -25.044 1.00 87.44 81 PRO A CA 1
ATOM 643 C C . PRO A 1 81 ? 30.715 -2.007 -24.565 1.00 87.44 81 PRO A C 1
ATOM 645 O O . PRO A 1 81 ? 31.375 -2.021 -23.524 1.00 87.44 81 PRO A O 1
ATOM 648 N N . ARG A 1 82 ? 30.598 -3.080 -25.345 1.00 87.12 82 ARG A N 1
ATOM 649 C CA . ARG A 1 82 ? 31.414 -4.287 -25.213 1.00 87.12 82 ARG A CA 1
ATOM 650 C C . ARG A 1 82 ? 32.368 -4.344 -26.390 1.00 87.12 82 ARG A C 1
ATOM 652 O O . ARG A 1 82 ? 31.919 -4.437 -27.525 1.00 87.12 82 ARG A O 1
ATOM 659 N N . PHE A 1 83 ? 33.662 -4.295 -26.113 1.00 89.81 83 PHE A N 1
ATOM 660 C CA . PHE A 1 83 ? 34.679 -4.419 -27.149 1.00 89.81 83 PHE A CA 1
ATOM 661 C C . PHE A 1 83 ? 34.850 -5.880 -27.556 1.00 89.81 83 PHE A C 1
ATOM 663 O O . PHE A 1 83 ? 34.867 -6.765 -26.696 1.00 89.81 83 PHE A O 1
ATOM 670 N N . ASP A 1 84 ? 34.951 -6.116 -28.857 1.00 86.69 84 ASP A N 1
ATOM 671 C CA . ASP A 1 84 ? 35.291 -7.422 -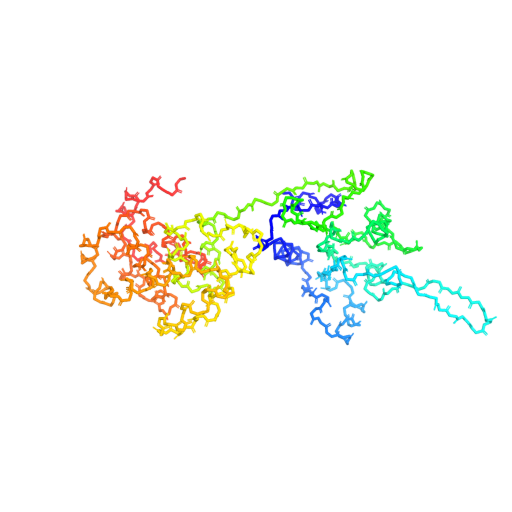29.408 1.00 86.69 84 ASP A CA 1
ATOM 672 C C . ASP A 1 84 ? 36.818 -7.610 -29.501 1.00 86.69 84 ASP A C 1
ATOM 674 O O . ASP A 1 84 ? 37.605 -6.685 -29.281 1.00 86.69 84 ASP A O 1
ATOM 678 N N . GLU A 1 85 ? 37.250 -8.831 -29.822 1.00 88.00 85 GLU A N 1
ATOM 679 C CA . GLU A 1 85 ? 38.673 -9.184 -29.940 1.00 88.00 85 GLU A CA 1
ATOM 680 C C . GLU A 1 85 ? 39.382 -8.485 -31.118 1.00 88.00 85 GLU A C 1
ATOM 682 O O . GLU A 1 85 ? 40.610 -8.415 -31.143 1.00 88.00 85 GLU A O 1
ATOM 687 N N . ASN A 1 86 ? 38.628 -7.935 -32.075 1.00 90.19 86 ASN A N 1
ATOM 688 C CA . ASN A 1 86 ? 39.136 -7.259 -33.269 1.00 90.19 86 ASN A CA 1
ATOM 689 C C . ASN A 1 86 ? 39.231 -5.729 -33.095 1.00 90.19 86 ASN A C 1
ATOM 691 O O . ASN A 1 86 ? 39.584 -5.025 -34.043 1.00 90.19 86 ASN A O 1
ATOM 695 N N . GLY A 1 87 ? 38.925 -5.203 -31.903 1.00 85.12 87 GLY A N 1
ATOM 696 C CA . GLY A 1 87 ? 38.923 -3.767 -31.612 1.00 85.12 87 GLY A CA 1
ATOM 697 C C . GLY A 1 87 ? 37.648 -3.031 -32.044 1.00 85.12 87 GLY A C 1
ATOM 698 O O . GLY A 1 87 ? 37.600 -1.803 -31.948 1.00 85.12 87 GLY A O 1
ATOM 699 N N . GLY A 1 88 ? 36.623 -3.754 -32.503 1.00 88.38 88 GLY A N 1
ATOM 700 C CA . GLY A 1 88 ? 35.262 -3.247 -32.665 1.00 88.38 88 GLY A CA 1
ATOM 701 C C . GLY A 1 88 ? 34.525 -3.170 -31.326 1.00 88.38 88 GLY A C 1
ATOM 702 O O . GLY A 1 88 ? 35.042 -3.581 -30.284 1.00 88.38 88 GLY A O 1
ATOM 703 N N . PHE A 1 89 ? 33.311 -2.616 -31.328 1.00 87.81 89 PHE A N 1
ATOM 704 C CA . PHE A 1 89 ? 32.445 -2.628 -30.150 1.00 87.81 89 PHE A CA 1
ATOM 705 C C . PHE A 1 89 ? 30.980 -2.861 -30.520 1.00 87.81 89 PHE A C 1
ATOM 707 O O . PHE A 1 89 ? 30.508 -2.422 -31.567 1.00 87.81 89 PHE A O 1
ATOM 714 N N . GLU A 1 90 ? 30.254 -3.501 -29.611 1.00 86.62 90 GLU A N 1
ATOM 715 C CA . GLU A 1 90 ? 28.815 -3.730 -29.684 1.00 86.62 90 GLU A CA 1
ATOM 716 C C . GLU A 1 90 ? 28.121 -3.053 -28.501 1.00 86.62 90 GLU A C 1
ATOM 718 O O . GLU A 1 90 ? 28.622 -3.063 -27.371 1.00 86.62 90 GLU A O 1
ATOM 723 N N . TRP A 1 91 ? 26.939 -2.484 -28.735 1.00 85.62 91 TRP A N 1
ATOM 724 C CA . TRP A 1 91 ? 26.115 -1.948 -27.656 1.00 85.62 91 TRP A CA 1
ATOM 725 C C . TRP A 1 91 ? 25.396 -3.080 -26.925 1.00 85.62 91 TRP A C 1
ATOM 727 O O . TRP A 1 91 ? 24.531 -3.751 -27.480 1.00 85.62 91 TRP A O 1
ATOM 737 N N . CYS A 1 92 ? 25.718 -3.259 -25.649 1.00 88.38 92 CYS A N 1
ATOM 738 C CA . CYS A 1 92 ? 25.025 -4.174 -24.755 1.00 88.38 92 CYS A CA 1
ATOM 739 C C . CYS A 1 92 ? 24.019 -3.415 -23.889 1.00 88.38 92 CYS A C 1
ATOM 741 O O . CYS A 1 92 ? 24.279 -2.294 -23.449 1.00 88.38 92 CYS A O 1
ATOM 743 N N . ILE A 1 93 ? 22.892 -4.058 -23.590 1.00 90.56 93 ILE A N 1
ATOM 744 C CA . ILE A 1 93 ? 21.912 -3.560 -22.621 1.00 90.56 93 ILE A CA 1
ATOM 745 C C . ILE A 1 93 ? 22.104 -4.256 -21.263 1.00 90.56 93 ILE A C 1
ATOM 747 O O . ILE A 1 93 ? 22.537 -5.413 -21.218 1.00 90.56 93 ILE A O 1
ATOM 751 N N . PRO A 1 94 ? 21.785 -3.592 -20.140 1.00 90.44 94 PRO A N 1
ATOM 752 C CA . PRO A 1 94 ? 21.843 -4.218 -18.825 1.00 90.44 94 PRO A CA 1
ATOM 753 C C . PRO A 1 94 ? 20.981 -5.478 -18.711 1.00 90.44 94 PRO A C 1
ATOM 755 O O . PRO A 1 94 ? 19.927 -5.596 -19.335 1.00 90.44 94 PRO A O 1
ATOM 758 N N . MET A 1 95 ? 21.389 -6.378 -17.811 1.00 92.69 95 MET A N 1
ATOM 759 C CA . MET A 1 95 ? 20.747 -7.676 -17.560 1.00 92.69 95 MET A CA 1
ATOM 760 C C . MET A 1 95 ? 19.222 -7.598 -17.410 1.00 92.69 95 MET A C 1
ATOM 762 O O . MET A 1 95 ? 18.518 -8.445 -17.947 1.00 92.69 95 MET A O 1
ATOM 766 N N . VAL A 1 96 ? 18.710 -6.597 -16.689 1.00 93.69 96 VAL A N 1
ATOM 767 C CA . VAL A 1 96 ? 17.266 -6.434 -16.458 1.00 93.69 96 VAL A CA 1
ATOM 768 C C . VAL A 1 96 ? 16.494 -6.225 -17.760 1.00 93.69 96 VAL A C 1
ATOM 770 O O . VAL A 1 96 ? 15.447 -6.833 -17.960 1.00 93.69 96 VAL A O 1
ATOM 773 N N . TYR A 1 97 ? 17.037 -5.425 -18.673 1.00 93.44 97 TYR A N 1
ATOM 774 C CA . TYR A 1 97 ? 16.417 -5.165 -19.964 1.00 93.44 97 TYR A CA 1
ATOM 775 C C . TYR A 1 97 ? 16.652 -6.322 -20.935 1.00 93.44 97 TYR A C 1
ATOM 777 O O . TYR A 1 97 ? 15.732 -6.695 -21.655 1.00 93.44 97 TYR A O 1
ATOM 785 N N . ALA A 1 98 ? 17.831 -6.955 -20.891 1.00 94.25 98 ALA A N 1
ATOM 786 C CA . ALA A 1 98 ? 18.093 -8.183 -21.640 1.00 94.25 98 ALA A CA 1
ATOM 787 C C . ALA A 1 98 ? 17.074 -9.277 -21.289 1.00 94.25 98 ALA A C 1
ATOM 789 O O . ALA A 1 98 ? 16.491 -9.880 -22.181 1.00 94.25 98 ALA A O 1
ATOM 790 N N . TYR A 1 99 ? 16.791 -9.470 -19.998 1.00 96.06 99 TYR A N 1
ATOM 791 C CA . TYR A 1 99 ? 15.759 -10.387 -19.519 1.00 96.06 99 TYR A CA 1
ATOM 792 C C . TYR A 1 99 ? 14.353 -10.027 -20.036 1.00 96.06 99 TYR A C 1
ATOM 794 O O . TYR A 1 99 ? 13.610 -10.908 -20.470 1.00 96.06 99 TYR A O 1
ATOM 802 N N . MET A 1 100 ? 13.991 -8.740 -20.064 1.00 96.12 100 MET A N 1
ATOM 803 C CA . MET A 1 100 ? 12.707 -8.291 -20.625 1.00 96.12 100 MET A CA 1
ATOM 804 C C . MET A 1 100 ? 12.569 -8.548 -22.132 1.00 96.12 100 MET A C 1
ATOM 806 O O . MET A 1 100 ? 11.448 -8.653 -22.626 1.00 96.12 100 MET A O 1
ATOM 810 N N . CYS A 1 101 ? 13.685 -8.673 -22.849 1.00 96.25 101 CYS A N 1
ATOM 811 C CA . CYS A 1 101 ? 13.713 -9.010 -24.272 1.00 96.25 101 CYS A CA 1
ATOM 812 C C . CYS A 1 101 ? 13.742 -10.530 -24.529 1.00 96.25 101 CYS A C 1
ATOM 814 O O . CYS A 1 101 ? 13.664 -10.960 -25.678 1.00 96.25 101 CYS A O 1
ATOM 816 N N . MET A 1 102 ? 13.863 -11.366 -23.488 1.00 97.06 102 MET A N 1
ATOM 817 C CA . MET A 1 102 ? 13.873 -12.822 -23.652 1.00 97.06 102 MET A CA 1
ATOM 818 C C . MET A 1 102 ? 12.480 -13.368 -24.006 1.00 97.06 102 MET A C 1
ATOM 820 O O . MET A 1 102 ? 11.473 -12.860 -23.502 1.00 97.06 102 MET A O 1
ATOM 824 N N . PRO A 1 103 ? 12.400 -14.440 -24.818 1.00 96.75 103 PRO A N 1
ATOM 825 C CA . PRO A 1 103 ? 11.139 -15.107 -25.118 1.00 96.75 103 PRO A CA 1
ATOM 826 C C . PRO A 1 103 ? 10.394 -15.559 -23.858 1.00 96.75 103 PRO A C 1
ATOM 828 O O . PRO A 1 103 ? 10.996 -15.921 -22.848 1.00 96.75 103 PRO A O 1
ATOM 831 N N . GLU A 1 104 ? 9.063 -15.559 -23.936 1.00 96.44 104 GLU A N 1
ATOM 832 C CA . GLU A 1 104 ? 8.143 -15.991 -22.871 1.00 96.44 104 GLU A CA 1
ATOM 833 C C . GLU A 1 104 ? 8.201 -15.187 -21.560 1.00 96.44 104 GLU A C 1
ATOM 835 O O . GLU A 1 104 ? 7.420 -15.479 -20.642 1.00 96.44 104 GLU A O 1
ATOM 840 N N . THR A 1 105 ? 9.047 -14.154 -21.469 1.00 98.12 105 THR A N 1
ATOM 841 C CA . THR A 1 105 ? 9.105 -13.255 -20.313 1.00 98.12 105 THR A CA 1
ATOM 842 C C . THR A 1 105 ? 7.762 -12.558 -20.126 1.00 98.12 105 THR A C 1
ATOM 844 O O . THR A 1 105 ? 7.262 -11.894 -21.039 1.00 98.12 105 THR A O 1
ATOM 847 N N . LYS A 1 106 ? 7.189 -12.691 -18.923 1.00 98.12 106 LYS A N 1
ATOM 848 C CA . LYS A 1 106 ? 6.044 -11.900 -18.461 1.00 98.12 106 LYS A CA 1
ATOM 849 C C . LYS A 1 106 ? 6.476 -11.034 -17.294 1.00 98.12 106 LYS A C 1
ATOM 851 O O . LYS A 1 106 ? 6.964 -11.549 -16.286 1.00 98.12 106 LYS A O 1
ATOM 856 N N . ALA A 1 107 ? 6.308 -9.726 -17.434 1.00 97.94 107 ALA A N 1
ATOM 857 C CA . ALA A 1 107 ? 6.781 -8.785 -16.437 1.00 97.94 107 ALA A CA 1
ATOM 858 C C . ALA A 1 107 ? 5.936 -7.516 -16.382 1.00 97.94 107 ALA A C 1
ATOM 860 O O . ALA A 1 107 ? 5.347 -7.110 -17.381 1.00 97.94 107 ALA A O 1
ATOM 861 N N . ILE A 1 108 ? 5.958 -6.845 -15.233 1.00 98.38 108 ILE A N 1
ATOM 862 C CA . ILE A 1 108 ? 5.611 -5.427 -15.141 1.00 98.38 108 ILE A CA 1
ATOM 863 C C . ILE A 1 108 ? 6.904 -4.640 -14.930 1.00 98.38 108 ILE A C 1
ATOM 865 O O . ILE A 1 108 ? 7.574 -4.821 -13.912 1.00 98.38 108 ILE A O 1
ATOM 869 N N . LEU A 1 109 ? 7.245 -3.779 -15.892 1.00 97.38 109 LEU A N 1
ATOM 870 C CA . LEU A 1 109 ? 8.254 -2.734 -15.741 1.00 97.38 109 LEU A CA 1
ATOM 871 C C . LEU A 1 109 ? 7.572 -1.515 -15.121 1.00 97.38 109 LEU A C 1
ATOM 873 O O . LEU A 1 109 ? 6.803 -0.816 -15.784 1.00 97.38 109 LEU A O 1
ATOM 877 N N . PHE A 1 110 ? 7.841 -1.287 -13.842 1.00 97.56 110 PHE A N 1
ATOM 878 C CA . PHE A 1 110 ? 7.337 -0.154 -13.091 1.00 97.56 110 PHE A CA 1
ATOM 879 C C . PHE A 1 110 ? 8.385 0.960 -13.047 1.00 97.56 110 PHE A C 1
ATOM 881 O O . PHE A 1 110 ? 9.467 0.775 -12.505 1.00 97.56 110 PHE A O 1
ATOM 888 N N . LEU A 1 111 ? 8.063 2.109 -13.636 1.00 95.31 111 LEU A N 1
ATOM 889 C CA . LEU A 1 111 ? 8.886 3.312 -13.643 1.00 95.31 111 LEU A CA 1
ATOM 890 C C . LEU A 1 111 ? 8.410 4.244 -12.523 1.00 95.31 111 LEU A C 1
ATOM 892 O O . LEU A 1 111 ? 7.513 5.064 -12.742 1.00 95.31 111 LEU A O 1
ATOM 896 N N . ASP A 1 112 ? 8.959 4.095 -11.318 1.00 93.38 112 ASP A N 1
ATOM 897 C CA . ASP A 1 112 ? 8.600 4.964 -10.193 1.00 93.38 112 ASP A CA 1
ATOM 898 C C . ASP A 1 112 ? 9.303 6.322 -10.303 1.00 93.38 112 ASP A C 1
ATOM 900 O O . ASP A 1 112 ? 10.378 6.451 -10.897 1.00 93.38 112 ASP A O 1
ATOM 904 N N . GLU A 1 113 ? 8.682 7.346 -9.717 1.00 90.75 113 GLU A N 1
ATOM 905 C CA . GLU A 1 113 ? 9.190 8.723 -9.706 1.00 90.75 113 GLU A CA 1
ATOM 906 C C . GLU A 1 113 ? 9.534 9.254 -11.113 1.00 90.75 113 GLU A C 1
ATOM 908 O O . GLU A 1 113 ? 10.458 10.048 -11.299 1.00 90.75 113 GLU A O 1
ATOM 913 N N . PHE A 1 114 ? 8.765 8.836 -12.125 1.00 92.06 114 PHE A N 1
ATOM 914 C CA . PHE A 1 114 ? 9.057 9.085 -13.538 1.00 92.06 114 PHE A CA 1
ATOM 915 C C . PHE A 1 114 ? 9.187 10.574 -13.871 1.00 92.06 114 PHE A C 1
ATOM 917 O O . PHE A 1 114 ? 10.081 10.988 -14.604 1.00 92.06 114 PHE A O 1
ATOM 924 N N . ASN A 1 115 ? 8.323 11.400 -13.282 1.00 89.75 115 ASN A N 1
ATOM 925 C CA . ASN A 1 115 ? 8.340 12.845 -13.474 1.00 89.75 115 ASN A CA 1
ATOM 926 C C . ASN A 1 115 ? 9.369 13.587 -12.607 1.00 89.75 115 ASN A C 1
ATOM 928 O O . ASN A 1 115 ? 9.473 14.802 -12.726 1.00 89.75 115 ASN A O 1
ATOM 932 N N . LEU A 1 116 ? 10.129 12.901 -11.753 1.00 88.44 116 LEU A N 1
ATOM 933 C CA . LEU A 1 116 ? 11.301 13.482 -11.087 1.00 88.44 116 LEU A CA 1
ATOM 934 C C . LEU A 1 116 ? 12.575 13.293 -11.920 1.00 88.44 116 LEU A C 1
ATOM 936 O O . LEU A 1 116 ? 13.541 14.028 -11.737 1.00 88.44 116 LEU A O 1
ATOM 940 N N . ALA A 1 117 ? 12.579 12.344 -12.859 1.00 89.62 117 ALA A N 1
ATOM 941 C CA . ALA A 1 117 ? 13.717 12.116 -13.737 1.00 89.62 117 ALA A CA 1
ATOM 942 C C . ALA A 1 117 ? 13.890 13.271 -14.745 1.00 89.62 117 ALA A C 1
ATOM 944 O O . ALA A 1 117 ? 12.886 13.755 -15.278 1.00 89.62 117 ALA A O 1
ATOM 945 N N . PRO A 1 118 ? 15.130 13.691 -15.064 1.00 89.62 118 PRO A N 1
ATOM 946 C CA . PRO A 1 118 ? 15.385 14.700 -16.090 1.00 89.62 118 PRO A CA 1
ATOM 947 C C . PRO A 1 118 ? 14.819 14.307 -17.467 1.00 89.62 118 PRO A C 1
ATOM 949 O O . PRO A 1 118 ? 14.739 13.113 -17.778 1.00 89.62 118 PRO A O 1
ATOM 952 N N . PRO A 1 119 ? 14.503 15.275 -18.353 1.00 88.31 119 PRO A N 1
ATOM 953 C CA . PRO A 1 119 ? 13.954 14.986 -19.681 1.00 88.31 119 PRO A CA 1
ATOM 954 C C . PRO A 1 119 ? 14.811 14.042 -20.536 1.00 88.31 119 PRO A C 1
ATOM 956 O O . PRO A 1 119 ? 14.265 13.290 -21.338 1.00 88.31 119 PRO A O 1
ATOM 959 N N . SER A 1 120 ? 16.138 14.040 -20.357 1.00 87.56 120 SER A N 1
ATOM 960 C CA . SER A 1 120 ? 17.050 13.108 -21.035 1.00 87.56 120 SER A CA 1
ATOM 961 C C . SER A 1 120 ? 16.772 11.648 -20.660 1.00 87.56 120 SER A C 1
ATOM 963 O O . SER A 1 120 ? 16.693 10.797 -21.543 1.00 87.56 120 SER A O 1
ATOM 965 N N . ILE A 1 121 ? 16.551 11.369 -19.373 1.00 89.88 121 ILE A N 1
ATOM 966 C CA . ILE A 1 121 ? 16.207 10.035 -18.865 1.00 89.88 121 ILE A CA 1
ATOM 967 C C . ILE A 1 121 ? 14.787 9.651 -19.278 1.00 89.88 121 ILE A C 1
ATOM 969 O O . ILE A 1 121 ? 14.565 8.548 -19.773 1.00 89.88 121 ILE A O 1
ATOM 973 N N . GLN A 1 122 ? 13.826 10.575 -19.169 1.00 89.31 122 GLN A N 1
ATOM 974 C CA . GLN A 1 122 ? 12.460 10.339 -19.657 1.00 89.31 122 GLN A CA 1
ATOM 975 C C . GLN A 1 122 ? 12.440 10.016 -21.161 1.00 89.31 122 GLN A C 1
ATOM 977 O O . GLN A 1 122 ? 11.672 9.162 -21.602 1.00 89.31 122 GLN A O 1
ATOM 982 N N . GLY A 1 123 ? 13.311 10.664 -21.941 1.00 84.31 123 GLY A N 1
ATOM 983 C CA . GLY A 1 123 ? 13.494 10.413 -23.368 1.00 84.31 123 GLY A CA 1
ATOM 984 C C . GLY A 1 123 ? 14.008 9.007 -23.685 1.00 84.31 123 GLY A C 1
ATOM 985 O O . GLY A 1 123 ? 13.593 8.439 -24.690 1.00 84.31 123 GLY A O 1
ATOM 986 N N . MET A 1 124 ? 14.835 8.398 -22.827 1.00 83.44 124 MET A N 1
ATOM 987 C CA . MET A 1 124 ? 15.277 7.003 -23.010 1.00 83.44 124 MET A CA 1
ATOM 988 C C . MET A 1 124 ? 14.126 6.010 -22.876 1.00 83.44 124 MET A C 1
ATOM 990 O O . MET A 1 124 ? 14.036 5.046 -23.635 1.00 83.44 124 MET A O 1
ATOM 994 N N . PHE A 1 125 ? 13.185 6.287 -21.977 1.00 88.44 125 PHE A N 1
ATOM 995 C CA . PHE A 1 125 ? 11.980 5.477 -21.846 1.00 88.44 125 PHE A CA 1
ATOM 996 C C . PHE A 1 125 ? 10.979 5.680 -22.985 1.00 88.44 125 PHE A C 1
ATOM 998 O O . PHE A 1 125 ? 10.049 4.886 -23.102 1.00 88.44 125 PHE A O 1
ATOM 1005 N N . TYR A 1 126 ? 11.162 6.681 -23.855 1.00 86.12 126 TYR A N 1
ATOM 1006 C CA . TYR A 1 126 ? 10.286 6.875 -25.010 1.00 86.12 126 TYR A CA 1
ATOM 1007 C C . TYR A 1 126 ? 10.283 5.645 -25.923 1.00 86.12 126 TYR A C 1
ATOM 1009 O O . TYR A 1 126 ? 9.206 5.164 -26.256 1.00 86.12 126 TYR A O 1
ATOM 1017 N N . GLN A 1 127 ? 11.456 5.097 -26.265 1.00 86.38 127 GLN A N 1
ATOM 1018 C CA . GLN A 1 127 ? 11.561 3.908 -27.124 1.00 86.38 127 GLN A CA 1
ATOM 1019 C C . GLN A 1 127 ? 10.894 2.683 -26.465 1.00 86.38 127 GLN A C 1
ATOM 1021 O O . GLN A 1 127 ? 10.129 1.961 -27.099 1.00 86.38 127 GLN A O 1
ATOM 1026 N N . ILE A 1 128 ? 11.089 2.509 -25.154 1.00 90.38 128 ILE A N 1
ATOM 1027 C CA . ILE A 1 128 ? 10.494 1.414 -24.369 1.00 90.38 128 ILE A CA 1
ATOM 1028 C C . ILE A 1 128 ? 8.963 1.513 -24.349 1.00 90.38 128 ILE A C 1
ATOM 1030 O O . ILE A 1 128 ? 8.268 0.512 -24.506 1.00 90.38 128 ILE A O 1
ATOM 1034 N N . VAL A 1 129 ? 8.427 2.717 -24.143 1.00 90.19 129 VAL A N 1
ATOM 1035 C CA . VAL A 1 129 ? 6.981 2.958 -24.027 1.00 90.19 129 VAL A CA 1
ATOM 1036 C C . VAL A 1 129 ? 6.299 2.935 -25.397 1.00 90.19 129 VAL A C 1
ATOM 1038 O O . VAL A 1 129 ? 5.197 2.405 -25.516 1.00 90.19 129 VAL A O 1
ATOM 1041 N N . ASN A 1 130 ? 6.924 3.531 -26.415 1.00 86.19 130 ASN A N 1
ATOM 1042 C CA . ASN A 1 130 ? 6.333 3.730 -27.736 1.00 86.19 130 ASN A CA 1
ATOM 1043 C C . ASN A 1 130 ? 6.566 2.543 -28.672 1.00 86.19 130 ASN A C 1
ATOM 1045 O O . ASN A 1 130 ? 5.616 2.032 -29.258 1.00 86.19 130 ASN A O 1
ATOM 1049 N N . ASP A 1 131 ? 7.824 2.128 -28.801 1.00 86.88 131 ASP A N 1
ATOM 1050 C CA . ASP A 1 131 ? 8.269 1.154 -29.802 1.00 86.88 131 ASP A CA 1
ATOM 1051 C C . ASP A 1 131 ? 8.431 -0.248 -29.201 1.00 86.88 131 ASP A C 1
ATOM 1053 O O . ASP A 1 131 ? 8.646 -1.216 -29.923 1.00 86.88 131 ASP A O 1
ATOM 1057 N N . ARG A 1 132 ? 8.284 -0.377 -27.871 1.00 92.31 132 ARG A N 1
ATOM 1058 C CA . ARG A 1 132 ? 8.553 -1.612 -27.119 1.00 92.31 132 ARG A CA 1
ATOM 1059 C C . ARG A 1 132 ? 9.954 -2.143 -27.406 1.00 92.31 132 ARG A C 1
ATOM 1061 O O . ARG A 1 132 ? 10.153 -3.342 -27.572 1.00 92.31 132 ARG A O 1
ATOM 1068 N N . GLU A 1 133 ? 10.926 -1.242 -27.430 1.00 91.50 133 GLU A N 1
ATOM 1069 C CA . GLU A 1 133 ? 12.313 -1.554 -27.753 1.00 91.50 133 GLU A CA 1
ATOM 1070 C C . GLU A 1 133 ? 13.290 -0.885 -26.787 1.00 91.50 133 GLU A C 1
ATOM 1072 O O . GLU A 1 133 ? 13.018 0.168 -26.206 1.00 91.50 133 GLU A O 1
ATOM 1077 N N . ILE A 1 134 ? 14.470 -1.485 -26.663 1.00 89.00 134 ILE A N 1
ATOM 1078 C CA . ILE A 1 134 ? 15.637 -0.885 -26.027 1.00 89.00 134 ILE A CA 1
ATOM 1079 C C . ILE A 1 134 ? 16.885 -1.148 -26.874 1.00 89.00 134 ILE A C 1
ATOM 1081 O O . ILE A 1 134 ? 17.375 -2.275 -27.003 1.00 89.00 134 ILE A O 1
ATOM 1085 N N . GLY A 1 135 ? 17.423 -0.079 -27.466 1.00 85.44 135 GLY A N 1
ATOM 1086 C CA . GLY A 1 135 ? 18.489 -0.227 -28.452 1.00 85.44 135 GLY A CA 1
ATOM 1087 C C . GLY A 1 135 ? 17.955 -0.933 -29.694 1.00 85.44 135 GLY A C 1
ATOM 1088 O O . GLY A 1 135 ? 17.068 -0.395 -30.340 1.00 85.44 135 GLY A O 1
ATOM 1089 N N . GLU A 1 136 ? 18.493 -2.109 -30.004 1.00 86.38 136 GLU A N 1
ATOM 1090 C CA . GLU A 1 136 ? 18.080 -2.950 -31.142 1.00 86.38 136 GLU A CA 1
ATOM 1091 C C . GLU A 1 136 ? 17.251 -4.170 -30.697 1.00 86.38 136 GLU A C 1
ATOM 1093 O O . GLU A 1 136 ? 16.961 -5.060 -31.492 1.00 86.38 136 GLU A O 1
ATOM 1098 N N . ASN A 1 137 ? 16.893 -4.246 -29.410 1.00 90.62 137 ASN A N 1
ATOM 1099 C CA . ASN A 1 137 ? 16.187 -5.387 -28.834 1.00 90.62 137 ASN A CA 1
ATOM 1100 C C . ASN A 1 137 ? 14.717 -5.039 -28.598 1.00 90.62 137 ASN A C 1
ATOM 1102 O O . ASN A 1 137 ? 14.419 -4.030 -27.956 1.00 90.62 137 ASN A O 1
ATOM 1106 N N . HIS A 1 138 ? 13.810 -5.903 -29.049 1.00 94.81 138 HIS A N 1
ATOM 1107 C CA . HIS A 1 138 ? 12.383 -5.790 -28.756 1.00 94.81 138 HIS A CA 1
ATOM 1108 C C . HIS A 1 138 ? 12.047 -6.416 -27.399 1.00 94.81 138 HIS A C 1
ATOM 1110 O O . HIS A 1 138 ? 12.534 -7.493 -27.052 1.00 94.81 138 HIS A O 1
ATOM 1116 N N . LEU A 1 139 ? 11.166 -5.763 -26.647 1.00 95.62 139 LEU A N 1
ATOM 1117 C CA . LEU A 1 139 ? 10.586 -6.317 -25.430 1.00 95.62 139 LEU A CA 1
ATOM 1118 C C . LEU A 1 139 ? 9.667 -7.487 -25.778 1.00 95.62 139 LEU A C 1
ATOM 1120 O O . LEU A 1 139 ? 8.884 -7.412 -26.724 1.00 95.62 139 LEU A O 1
ATOM 1124 N N . SER A 1 140 ? 9.681 -8.524 -24.942 1.00 96.69 140 SER A N 1
ATOM 1125 C CA . SER A 1 140 ? 8.698 -9.606 -25.016 1.00 96.69 140 SER A CA 1
ATOM 1126 C C . SER A 1 140 ? 7.272 -9.055 -24.916 1.00 96.69 140 SER A C 1
ATOM 1128 O O . SER A 1 140 ? 6.999 -8.143 -24.129 1.00 96.69 140 SER A O 1
ATOM 1130 N N . ASP A 1 141 ? 6.329 -9.640 -25.658 1.00 94.44 141 ASP A N 1
ATOM 1131 C CA . ASP A 1 141 ? 4.906 -9.266 -25.637 1.00 94.44 141 ASP A CA 1
ATOM 1132 C C . ASP A 1 141 ? 4.291 -9.337 -24.230 1.00 94.44 141 ASP A C 1
ATOM 1134 O O . ASP A 1 141 ? 3.356 -8.607 -23.905 1.00 94.44 141 ASP A O 1
ATOM 1138 N N . GLY A 1 142 ? 4.849 -10.182 -23.358 1.00 96.00 142 GLY A N 1
ATOM 1139 C CA . GLY A 1 142 ? 4.432 -10.317 -21.963 1.00 96.00 142 GLY A CA 1
ATOM 1140 C C . GLY A 1 142 ? 4.888 -9.187 -21.032 1.00 96.00 142 GLY A C 1
ATOM 1141 O O . GLY A 1 142 ? 4.562 -9.229 -19.843 1.00 96.00 142 GLY A O 1
ATOM 1142 N N . VAL A 1 143 ? 5.654 -8.206 -21.521 1.00 97.50 143 VAL A N 1
ATOM 1143 C CA . VAL A 1 143 ? 6.146 -7.073 -20.722 1.00 97.50 143 VAL A CA 1
ATOM 1144 C C . VAL A 1 143 ? 5.159 -5.910 -20.770 1.00 97.50 143 VAL A C 1
ATOM 1146 O O . VAL A 1 143 ? 4.860 -5.354 -21.827 1.00 97.50 143 VAL A O 1
ATOM 1149 N N . TYR A 1 144 ? 4.676 -5.503 -19.606 1.00 97.50 144 TYR A N 1
ATOM 1150 C CA . TYR A 1 144 ? 3.756 -4.391 -19.434 1.00 97.50 144 TYR A CA 1
ATOM 1151 C C . TYR A 1 144 ? 4.446 -3.218 -18.735 1.00 97.50 144 TYR A C 1
ATOM 1153 O O . TYR A 1 144 ? 5.121 -3.412 -17.726 1.00 97.50 144 TYR A O 1
ATOM 1161 N N . VAL A 1 145 ? 4.278 -2.000 -19.256 1.00 97.00 145 VAL A N 1
ATOM 1162 C CA . VAL A 1 145 ? 4.938 -0.798 -18.725 1.00 97.00 145 VAL A CA 1
ATOM 1163 C C . VAL A 1 145 ? 3.941 0.036 -17.928 1.00 97.00 145 VAL A C 1
ATOM 1165 O O . VAL A 1 145 ? 2.891 0.434 -18.439 1.00 97.00 145 VAL A O 1
ATOM 1168 N N . VAL A 1 146 ? 4.291 0.344 -16.683 1.00 97.12 146 VAL A N 1
ATOM 1169 C CA . VAL A 1 146 ? 3.552 1.279 -15.830 1.00 97.12 146 VAL A CA 1
ATOM 1170 C C . VAL A 1 146 ? 4.521 2.327 -15.325 1.00 97.12 146 VAL A C 1
ATOM 1172 O O . VAL A 1 146 ? 5.570 1.982 -14.807 1.00 97.12 146 VAL A O 1
ATOM 1175 N N . ALA A 1 147 ? 4.171 3.599 -15.424 1.00 95.50 147 ALA A N 1
ATOM 1176 C CA . ALA A 1 147 ? 4.930 4.685 -14.826 1.00 95.50 147 ALA A CA 1
ATOM 1177 C C . ALA A 1 147 ? 4.109 5.350 -13.718 1.00 95.50 147 ALA A C 1
ATOM 1179 O O . ALA A 1 147 ? 2.885 5.446 -13.816 1.00 95.50 147 ALA A O 1
ATOM 1180 N N . ALA A 1 148 ? 4.767 5.831 -12.669 1.00 94.00 148 ALA A N 1
ATOM 1181 C CA . ALA A 1 148 ? 4.139 6.609 -11.613 1.00 94.00 148 ALA A CA 1
ATOM 1182 C C . ALA A 1 148 ? 4.866 7.932 -11.398 1.00 94.00 148 ALA A C 1
ATOM 1184 O O . ALA A 1 148 ? 6.074 8.044 -11.582 1.00 94.00 148 ALA A O 1
ATOM 1185 N N . GLY A 1 149 ? 4.111 8.946 -10.990 1.00 90.56 149 GLY A N 1
ATOM 1186 C CA . GLY A 1 149 ? 4.669 10.243 -10.642 1.00 90.56 149 GLY A CA 1
ATOM 1187 C C . GLY A 1 149 ? 3.864 10.951 -9.568 1.00 90.56 149 GLY A C 1
ATOM 1188 O O . GLY A 1 149 ? 2.702 10.620 -9.301 1.00 90.56 149 GLY A O 1
ATOM 1189 N N . ASN A 1 150 ? 4.506 11.921 -8.925 1.00 85.31 150 ASN A N 1
ATOM 1190 C CA . ASN A 1 150 ? 3.856 12.764 -7.924 1.00 85.31 150 ASN A CA 1
ATOM 1191 C C . ASN A 1 150 ? 3.086 13.906 -8.599 1.00 85.31 150 ASN A C 1
ATOM 1193 O O . ASN A 1 150 ? 3.427 14.315 -9.710 1.00 85.31 150 ASN A O 1
ATOM 1197 N N . ASP A 1 151 ? 2.033 14.413 -7.961 1.00 78.12 151 ASP A N 1
ATOM 1198 C CA . ASP A 1 151 ? 1.323 15.579 -8.491 1.00 78.12 151 ASP A CA 1
ATOM 1199 C C . ASP A 1 151 ? 2.260 16.808 -8.491 1.00 78.12 151 ASP A C 1
ATOM 1201 O O . ASP A 1 151 ? 3.038 17.020 -7.566 1.00 78.12 151 ASP A O 1
ATOM 1205 N N . ILE A 1 152 ? 2.197 17.621 -9.553 1.00 60.53 152 ILE A N 1
ATOM 1206 C CA . ILE A 1 152 ? 3.090 18.783 -9.778 1.00 60.53 152 ILE A CA 1
ATOM 1207 C C . ILE A 1 152 ? 2.964 19.829 -8.653 1.00 60.53 152 ILE A C 1
ATOM 1209 O O . ILE A 1 152 ? 3.882 20.605 -8.412 1.00 60.53 152 ILE A O 1
ATOM 1213 N N . THR A 1 153 ? 1.840 19.828 -7.935 1.00 60.06 153 THR A N 1
ATOM 1214 C CA . THR A 1 153 ? 1.582 20.719 -6.799 1.00 60.06 153 THR A CA 1
ATOM 1215 C C . THR A 1 153 ? 2.409 20.384 -5.554 1.00 60.06 153 THR A C 1
ATOM 1217 O O . THR A 1 153 ? 2.476 21.219 -4.659 1.00 60.06 153 THR A O 1
ATOM 1220 N N . ASP A 1 154 ? 3.040 19.203 -5.487 1.00 54.28 154 ASP A N 1
ATOM 1221 C CA . ASP A 1 154 ? 3.637 18.660 -4.258 1.00 54.28 154 ASP A CA 1
ATOM 1222 C C . ASP A 1 154 ? 5.137 18.977 -4.043 1.00 54.28 154 ASP A C 1
ATOM 1224 O O . ASP A 1 154 ? 5.663 18.454 -3.064 1.00 54.28 154 ASP A O 1
ATOM 1228 N N . ARG A 1 155 ? 5.835 19.778 -4.890 1.00 57.53 155 ARG A N 1
ATOM 1229 C CA . ARG A 1 155 ? 7.139 20.489 -4.636 1.00 57.53 155 ARG A CA 1
ATOM 1230 C C . ARG A 1 155 ? 7.901 20.889 -5.925 1.00 57.53 155 ARG A C 1
ATOM 1232 O O . ARG A 1 155 ? 7.612 20.432 -7.025 1.00 57.53 155 ARG A O 1
ATOM 1239 N N . ALA A 1 156 ? 8.941 21.712 -5.743 1.00 51.78 156 ALA A N 1
ATOM 1240 C CA . ALA A 1 156 ? 9.761 22.440 -6.726 1.00 51.78 156 ALA A CA 1
ATOM 1241 C C . ALA A 1 156 ? 10.753 21.638 -7.616 1.00 51.78 156 ALA A C 1
ATOM 1243 O O . ALA A 1 156 ? 11.684 22.231 -8.156 1.00 51.78 156 ALA A O 1
ATOM 1244 N N . ALA A 1 157 ? 10.598 20.322 -7.793 1.00 62.31 157 ALA A N 1
ATOM 1245 C CA . ALA A 1 157 ? 11.576 19.504 -8.540 1.00 62.31 157 ALA A CA 1
ATOM 1246 C C . ALA A 1 157 ? 10.937 18.453 -9.463 1.00 62.31 157 ALA A C 1
ATOM 1248 O O . ALA A 1 157 ? 11.491 17.377 -9.673 1.00 62.31 157 ALA A O 1
ATOM 1249 N N . VAL A 1 158 ? 9.748 18.743 -9.991 1.00 76.06 158 VAL A N 1
ATOM 1250 C CA . VAL A 1 158 ? 9.072 17.873 -10.959 1.00 76.06 158 VAL A CA 1
ATOM 1251 C C . VAL A 1 158 ? 9.354 18.373 -12.375 1.00 76.06 158 VAL A C 1
ATOM 1253 O O . VAL A 1 158 ? 9.111 19.538 -12.683 1.00 76.06 158 VAL A O 1
ATOM 1256 N N . TYR A 1 159 ? 9.823 17.487 -13.250 1.00 83.00 159 TYR A N 1
ATOM 1257 C CA . TYR A 1 159 ? 9.927 17.738 -14.681 1.00 83.00 159 TYR A CA 1
ATOM 1258 C C . TYR A 1 159 ? 8.608 17.430 -15.382 1.00 83.00 159 TYR A C 1
ATOM 1260 O O . TYR A 1 159 ? 7.940 16.419 -15.140 1.00 83.00 159 TYR A O 1
ATOM 1268 N N . GLU A 1 160 ? 8.237 18.310 -16.303 1.00 82.56 160 GLU A N 1
ATOM 1269 C CA . GLU A 1 160 ? 7.076 18.100 -17.143 1.00 82.56 160 GLU A CA 1
ATOM 1270 C C . GLU A 1 160 ? 7.320 16.921 -18.099 1.00 82.56 160 GLU A C 1
ATOM 1272 O O . GLU A 1 160 ? 8.231 16.976 -18.921 1.00 82.56 160 GLU A O 1
ATOM 1277 N N . ILE A 1 161 ? 6.486 15.873 -18.030 1.00 85.56 161 ILE A N 1
ATOM 1278 C CA . ILE A 1 161 ? 6.545 14.785 -19.021 1.00 85.56 161 ILE A CA 1
ATOM 1279 C C . ILE A 1 161 ? 6.274 15.380 -20.410 1.00 85.56 161 ILE A C 1
ATOM 1281 O O . ILE A 1 161 ? 5.205 15.979 -20.581 1.00 85.56 161 ILE A O 1
ATOM 1285 N N . PRO A 1 162 ? 7.162 15.196 -21.405 1.00 83.06 162 PRO A N 1
ATOM 1286 C CA . PRO A 1 162 ? 6.982 15.736 -22.746 1.00 83.06 162 PRO A CA 1
ATOM 1287 C C . PRO A 1 162 ? 5.641 15.341 -23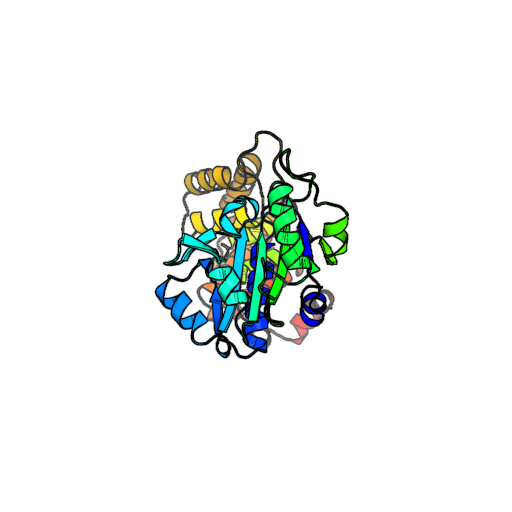.369 1.00 83.06 162 PRO A C 1
ATOM 1289 O O . PRO A 1 162 ? 5.202 14.195 -23.258 1.00 83.06 162 PRO A O 1
ATOM 1292 N N . TYR A 1 163 ? 5.004 16.276 -24.079 1.00 83.56 163 TYR A N 1
ATOM 1293 C CA . TYR A 1 163 ? 3.690 16.067 -24.704 1.00 83.56 163 TYR A CA 1
ATOM 1294 C C . TYR A 1 163 ? 3.602 14.799 -25.577 1.00 83.56 163 TYR A C 1
ATOM 1296 O O . TYR A 1 163 ? 2.625 14.060 -25.432 1.00 83.56 163 TYR A O 1
ATOM 1304 N N . PRO A 1 164 ? 4.612 14.473 -26.416 1.00 82.19 164 PRO A N 1
ATOM 1305 C CA . PRO A 1 164 ? 4.588 13.243 -27.204 1.00 82.19 164 PRO A CA 1
ATOM 1306 C C . PRO A 1 164 ? 4.520 11.987 -26.338 1.00 82.19 164 PRO A C 1
ATOM 1308 O O . PRO A 1 164 ? 3.791 11.063 -26.675 1.00 82.19 164 PRO A O 1
ATOM 1311 N N . LEU A 1 165 ? 5.230 11.971 -25.206 1.00 83.06 165 LEU A N 1
ATOM 1312 C CA . LEU A 1 165 ? 5.268 10.831 -24.297 1.00 83.06 165 LEU A CA 1
ATOM 1313 C C . LEU A 1 165 ? 3.975 10.708 -23.481 1.00 83.06 165 LEU A C 1
ATOM 1315 O O . LEU A 1 165 ? 3.482 9.602 -23.278 1.00 83.06 165 LEU A O 1
ATOM 1319 N N . ARG A 1 166 ? 3.357 11.832 -23.086 1.00 86.12 166 ARG A N 1
ATOM 1320 C CA . ARG A 1 166 ? 2.051 11.827 -22.396 1.00 86.12 166 ARG A CA 1
ATOM 1321 C C . ARG A 1 166 ? 0.978 11.084 -23.175 1.00 86.12 166 ARG A C 1
ATOM 1323 O O . ARG A 1 166 ? 0.200 10.358 -22.567 1.00 86.12 166 ARG A O 1
ATOM 1330 N N . ASN A 1 167 ? 0.943 11.273 -24.494 1.00 86.38 167 ASN A N 1
ATOM 1331 C CA . ASN A 1 167 ? -0.064 10.670 -25.366 1.00 86.38 167 ASN A CA 1
ATOM 1332 C C . ASN A 1 167 ? 0.200 9.179 -25.659 1.00 86.38 167 ASN A C 1
ATOM 1334 O O . ASN A 1 167 ? -0.605 8.537 -26.326 1.00 86.38 167 ASN A O 1
ATOM 1338 N N . ARG A 1 168 ? 1.322 8.625 -25.176 1.00 90.06 168 ARG A N 1
ATOM 1339 C CA . ARG A 1 168 ? 1.629 7.183 -25.221 1.00 90.06 168 ARG A CA 1
ATOM 1340 C C . ARG A 1 168 ? 1.211 6.439 -23.963 1.00 90.06 168 ARG A C 1
ATOM 1342 O O . ARG A 1 168 ? 1.196 5.215 -23.959 1.00 90.06 168 ARG A O 1
ATOM 1349 N N . PHE A 1 169 ? 0.837 7.171 -22.920 1.00 92.94 169 PHE A N 1
ATOM 1350 C CA . PHE A 1 169 ? 0.268 6.602 -21.714 1.00 92.94 169 PHE A CA 1
ATOM 1351 C C . PHE A 1 169 ? -1.245 6.806 -21.677 1.00 92.94 169 PHE A C 1
ATOM 1353 O O . PHE A 1 169 ? -1.762 7.891 -21.955 1.00 92.94 169 PHE A O 1
ATOM 1360 N N . LEU A 1 170 ? -1.967 5.800 -21.192 1.00 94.69 170 LEU A N 1
ATOM 1361 C CA . LEU A 1 170 ? -3.235 6.051 -20.521 1.00 94.69 170 LEU A CA 1
ATOM 1362 C C . LEU A 1 170 ? -2.931 6.768 -19.203 1.00 94.69 170 LEU A C 1
ATOM 1364 O O . LEU A 1 170 ? -2.115 6.312 -18.409 1.00 94.69 170 LEU A O 1
ATOM 1368 N N . ASN A 1 171 ? -3.564 7.912 -18.964 1.00 92.25 171 ASN A N 1
ATOM 1369 C CA . ASN A 1 171 ? -3.263 8.752 -17.807 1.00 92.25 171 ASN A CA 1
ATOM 1370 C C . ASN A 1 171 ? -4.364 8.611 -16.756 1.00 92.25 171 ASN A C 1
ATOM 1372 O O . ASN A 1 171 ? -5.509 8.988 -17.003 1.00 92.25 171 ASN A O 1
ATOM 1376 N N . VAL A 1 172 ? -4.020 8.139 -15.558 1.00 93.62 172 VAL A N 1
ATOM 1377 C CA . VAL A 1 172 ? -4.960 8.016 -14.435 1.00 93.62 172 VAL A CA 1
ATOM 1378 C C . VAL A 1 172 ? -4.458 8.780 -13.218 1.00 93.62 172 VAL A C 1
ATOM 1380 O O . VAL A 1 172 ? -3.256 8.971 -13.035 1.00 93.62 172 VAL A O 1
ATOM 1383 N N . LYS A 1 173 ? -5.391 9.248 -12.388 1.00 91.31 173 LYS A N 1
ATOM 1384 C CA . LYS A 1 173 ? -5.085 9.811 -11.074 1.00 91.31 173 LYS A CA 1
ATOM 1385 C C . LYS A 1 173 ? -5.517 8.807 -10.013 1.00 91.31 173 LYS A C 1
ATOM 1387 O O . LYS A 1 173 ? -6.690 8.447 -9.962 1.00 91.31 173 LYS A O 1
ATOM 1392 N N . LEU A 1 174 ? -4.578 8.357 -9.190 1.00 90.44 174 LEU A N 1
ATOM 1393 C CA . LEU A 1 174 ? -4.881 7.575 -8.005 1.00 90.44 174 LEU A CA 1
ATOM 1394 C C . LEU A 1 174 ? -5.535 8.504 -6.980 1.00 90.44 174 LEU A C 1
ATOM 1396 O O . LEU A 1 174 ? -4.968 9.532 -6.600 1.00 90.44 174 LEU A O 1
ATOM 1400 N N . ALA A 1 175 ? -6.758 8.161 -6.586 1.00 88.75 175 ALA A N 1
ATOM 1401 C CA . ALA A 1 175 ? -7.478 8.894 -5.560 1.00 88.75 175 ALA A CA 1
ATOM 1402 C C . ALA A 1 175 ? -6.753 8.769 -4.213 1.00 88.75 175 ALA A C 1
ATOM 1404 O O . ALA A 1 175 ? -6.098 7.764 -3.936 1.00 88.75 175 ALA A O 1
ATOM 1405 N N . GLN A 1 176 ? -6.883 9.793 -3.370 1.00 86.75 176 GLN A N 1
ATOM 1406 C CA . GLN A 1 176 ? -6.430 9.686 -1.988 1.00 86.75 176 GLN A CA 1
ATOM 1407 C C . GLN A 1 176 ? -7.217 8.564 -1.293 1.00 86.75 176 GLN A C 1
ATOM 1409 O O . GLN A 1 176 ? -8.436 8.494 -1.482 1.00 86.75 176 GLN A O 1
ATOM 1414 N N . PRO A 1 177 ? -6.557 7.693 -0.510 1.00 87.88 177 PRO A N 1
ATOM 1415 C CA . PRO A 1 177 ? -7.245 6.640 0.212 1.00 87.88 177 PRO A CA 1
ATOM 1416 C C . PRO A 1 177 ? -8.306 7.222 1.139 1.00 87.88 177 PRO A C 1
ATOM 1418 O O . PRO A 1 177 ? -8.047 8.145 1.911 1.00 87.88 177 PRO A O 1
ATOM 1421 N N . ASN A 1 178 ? -9.503 6.659 1.063 1.00 92.06 178 ASN A N 1
ATOM 1422 C CA . ASN A 1 178 ? -10.549 6.913 2.034 1.00 92.06 178 ASN A CA 1
ATOM 1423 C C . ASN A 1 178 ? -10.177 6.232 3.362 1.00 92.06 178 ASN A C 1
ATOM 1425 O O . ASN A 1 178 ? -9.675 5.109 3.363 1.00 92.06 178 ASN A O 1
ATOM 1429 N N . ALA A 1 179 ? -10.452 6.887 4.491 1.00 94.00 179 ALA A N 1
ATOM 1430 C CA . ALA A 1 179 ? -10.182 6.343 5.821 1.00 94.00 179 ALA A CA 1
ATOM 1431 C C . ALA A 1 179 ? -10.876 4.994 6.062 1.00 94.00 179 ALA A C 1
ATOM 1433 O O . ALA A 1 179 ? -10.305 4.116 6.707 1.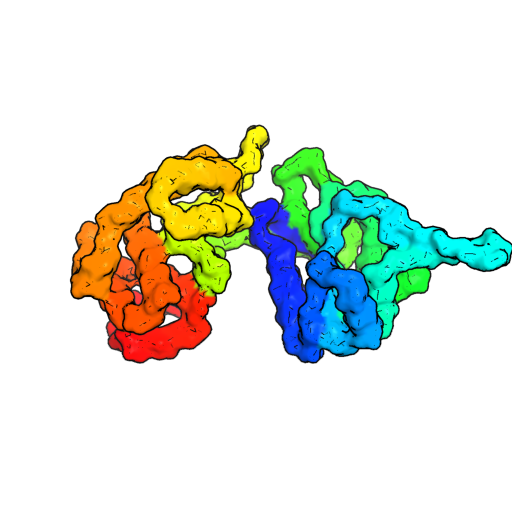00 94.00 179 ALA A O 1
ATOM 1434 N N . ASP A 1 180 ? -12.072 4.792 5.510 1.00 91.25 180 ASP A N 1
ATOM 1435 C CA . ASP A 1 180 ? -12.803 3.532 5.677 1.00 91.25 180 ASP A CA 1
ATOM 1436 C C . ASP A 1 180 ? -12.078 2.378 4.988 1.00 91.25 180 ASP A C 1
ATOM 1438 O O . ASP A 1 180 ? -11.777 1.372 5.625 1.00 91.25 180 ASP A O 1
ATOM 1442 N N . ASP A 1 181 ? -11.724 2.554 3.717 1.00 91.44 181 ASP A N 1
ATOM 1443 C CA . ASP A 1 181 ? -11.030 1.527 2.940 1.00 91.44 181 ASP A CA 1
ATOM 1444 C C . ASP A 1 181 ? -9.614 1.293 3.479 1.00 91.44 181 ASP A C 1
ATOM 1446 O O . ASP A 1 181 ? -9.179 0.150 3.631 1.00 91.44 181 ASP A O 1
ATOM 1450 N N . TRP A 1 182 ? -8.915 2.371 3.853 1.00 94.88 182 TRP A N 1
ATOM 1451 C CA . TRP A 1 182 ? -7.567 2.284 4.404 1.00 94.88 182 TRP A CA 1
ATOM 1452 C C . TRP A 1 182 ? -7.537 1.581 5.761 1.00 94.88 182 TRP A C 1
ATOM 1454 O O . TRP A 1 182 ? -6.644 0.776 6.003 1.00 94.88 182 TRP A O 1
ATOM 1464 N N . THR A 1 183 ? -8.512 1.827 6.645 1.00 95.00 183 THR A N 1
ATOM 1465 C CA . THR A 1 183 ? -8.553 1.141 7.947 1.00 95.00 183 THR A CA 1
ATOM 1466 C C . THR A 1 183 ? -8.899 -0.343 7.815 1.00 95.00 183 THR A C 1
ATOM 1468 O O . THR A 1 183 ? -8.318 -1.164 8.528 1.00 95.00 183 THR A O 1
ATOM 1471 N N . VAL A 1 184 ? -9.767 -0.714 6.865 1.00 92.69 184 VAL A N 1
ATOM 1472 C CA . VAL A 1 184 ? -10.058 -2.122 6.541 1.00 92.69 184 VAL A CA 1
ATOM 1473 C C . VAL A 1 184 ? -8.819 -2.828 5.985 1.00 92.69 184 VAL A C 1
ATOM 1475 O O . VAL A 1 184 ? -8.467 -3.906 6.469 1.00 92.69 184 VAL A O 1
ATOM 1478 N N . TRP A 1 185 ? -8.133 -2.216 5.014 1.00 92.19 185 TRP A N 1
ATOM 1479 C CA . TRP A 1 185 ? -6.864 -2.726 4.483 1.00 92.19 185 TRP A CA 1
ATOM 1480 C C . TRP A 1 185 ? -5.809 -2.838 5.590 1.00 92.19 185 TRP A C 1
ATOM 1482 O O . TRP A 1 185 ? -5.192 -3.892 5.761 1.00 92.19 185 TRP A O 1
ATOM 1492 N N . GLY A 1 186 ? -5.653 -1.785 6.394 1.00 93.31 186 GLY A N 1
ATOM 1493 C CA . GLY A 1 186 ? -4.636 -1.684 7.434 1.00 93.31 186 GLY A CA 1
ATOM 1494 C C . GLY A 1 186 ? -4.793 -2.749 8.512 1.00 93.31 186 GLY A C 1
ATOM 1495 O O . GLY A 1 186 ? -3.804 -3.323 8.964 1.00 93.31 186 GLY A O 1
ATOM 1496 N N . ALA A 1 187 ? -6.025 -3.100 8.880 1.00 91.31 187 ALA A N 1
ATOM 1497 C CA . ALA A 1 187 ? -6.252 -4.191 9.818 1.00 91.31 187 ALA A CA 1
ATOM 1498 C C . ALA A 1 187 ? -5.730 -5.534 9.294 1.00 91.31 187 ALA A C 1
ATOM 1500 O O . ALA A 1 187 ? -5.096 -6.268 10.058 1.00 91.31 187 ALA A O 1
ATOM 1501 N N . GLY A 1 188 ? -5.948 -5.833 8.007 1.00 89.06 188 GLY A N 1
ATOM 1502 C CA . GLY A 1 188 ? -5.413 -7.026 7.340 1.00 89.06 188 GLY A CA 1
ATOM 1503 C C . GLY A 1 188 ? -3.883 -7.045 7.245 1.00 89.06 188 GLY A C 1
ATOM 1504 O O . GLY A 1 188 ? -3.291 -8.120 7.253 1.00 89.06 188 GLY A O 1
ATOM 1505 N N . HIS A 1 189 ? -3.251 -5.868 7.244 1.00 90.75 189 HIS A N 1
ATOM 1506 C CA . HIS A 1 189 ? -1.797 -5.682 7.146 1.00 90.75 189 HIS A CA 1
ATOM 1507 C C . HIS A 1 189 ? -1.112 -5.428 8.498 1.00 90.75 189 HIS A C 1
ATOM 1509 O O . HIS A 1 189 ? 0.049 -5.032 8.549 1.00 90.75 189 HIS A O 1
ATOM 1515 N N . GLY A 1 190 ? -1.812 -5.661 9.613 1.00 91.25 190 GLY A N 1
ATOM 1516 C CA . GLY A 1 190 ? -1.216 -5.559 10.946 1.00 91.25 190 GLY A CA 1
ATOM 1517 C C . GLY A 1 190 ? -0.962 -4.128 11.425 1.00 91.25 190 GLY A C 1
ATOM 1518 O O . GLY A 1 190 ? -0.160 -3.934 12.335 1.00 91.25 190 GLY A O 1
ATOM 1519 N N . ILE A 1 191 ? -1.652 -3.129 10.864 1.00 95.31 191 ILE A N 1
ATOM 1520 C CA . ILE A 1 191 ? -1.668 -1.781 11.442 1.00 95.31 191 ILE A CA 1
ATOM 1521 C C . ILE A 1 191 ? -2.249 -1.855 12.865 1.00 95.31 191 ILE A C 1
ATOM 1523 O O . ILE A 1 191 ? -3.208 -2.595 13.130 1.00 95.31 191 ILE A O 1
ATOM 1527 N N . ASP A 1 192 ? -1.629 -1.103 13.770 1.00 93.75 192 ASP A N 1
ATOM 1528 C CA . ASP A 1 192 ? -1.964 -0.968 15.184 1.00 93.75 192 ASP A CA 1
ATOM 1529 C C . ASP A 1 192 ? -3.354 -0.340 15.323 1.00 93.75 192 ASP A C 1
ATOM 1531 O O . ASP A 1 192 ? -3.645 0.703 14.725 1.00 93.75 192 ASP A O 1
ATOM 1535 N N . SER A 1 193 ? -4.235 -0.963 16.104 1.00 92.25 193 SER A N 1
ATOM 1536 C CA . SER A 1 193 ? -5.611 -0.484 16.243 1.00 92.25 193 SER A CA 1
ATOM 1537 C C . SER A 1 193 ? -5.747 0.930 16.776 1.00 92.25 193 SER A C 1
ATOM 1539 O O . SER A 1 193 ? -6.746 1.575 16.464 1.00 92.25 193 SER A O 1
ATOM 1541 N N . ARG A 1 194 ? -4.769 1.443 17.533 1.00 94.06 194 ARG A N 1
ATOM 1542 C CA . ARG A 1 194 ? -4.788 2.832 18.004 1.00 94.06 194 ARG A CA 1
ATOM 1543 C C . ARG A 1 194 ? -4.690 3.792 16.827 1.00 94.06 194 ARG A C 1
ATOM 1545 O O . ARG A 1 194 ? -5.377 4.809 16.803 1.00 94.06 194 ARG A O 1
ATOM 1552 N N . VAL A 1 195 ? -3.886 3.446 15.818 1.00 96.69 195 VAL A N 1
ATOM 1553 C CA . VAL A 1 195 ? -3.798 4.199 14.558 1.00 96.69 195 VAL A CA 1
ATOM 1554 C C . VAL A 1 195 ? -5.099 4.059 13.769 1.00 96.69 195 VAL A C 1
ATOM 1556 O O . VAL A 1 195 ? -5.639 5.064 13.313 1.00 96.69 195 VAL A O 1
ATOM 1559 N N . LEU A 1 196 ? -5.645 2.843 13.653 1.00 95.56 196 LEU A N 1
ATOM 1560 C CA . LEU A 1 196 ? -6.906 2.606 12.937 1.00 95.56 196 LEU A CA 1
ATOM 1561 C C . LEU A 1 196 ? -8.075 3.398 13.544 1.00 95.56 196 LEU A C 1
ATOM 1563 O O . LEU A 1 196 ? -8.805 4.075 12.819 1.00 95.56 196 LEU A O 1
ATOM 1567 N N . ALA A 1 197 ? -8.228 3.346 14.869 1.00 94.75 197 ALA A N 1
ATOM 1568 C CA . ALA A 1 197 ? -9.255 4.068 15.612 1.00 94.75 197 ALA A CA 1
ATOM 1569 C C . ALA A 1 197 ? -9.088 5.586 15.483 1.00 94.75 197 ALA A C 1
ATOM 1571 O O . ALA A 1 197 ? -10.066 6.293 15.229 1.00 94.75 197 ALA A O 1
ATOM 1572 N N . PHE A 1 198 ? -7.852 6.088 15.590 1.00 96.56 198 PHE A N 1
ATOM 1573 C CA . PHE A 1 198 ? -7.573 7.511 15.431 1.00 96.56 198 PHE A CA 1
ATOM 1574 C C . PHE A 1 198 ? -7.907 8.012 14.025 1.00 96.56 198 PHE A C 1
ATOM 1576 O O . PHE A 1 198 ? -8.593 9.024 13.891 1.00 96.56 198 PHE A O 1
ATOM 1583 N N . ILE A 1 199 ? -7.486 7.296 12.978 1.00 97.38 199 ILE A N 1
ATOM 1584 C CA . ILE A 1 199 ? -7.785 7.670 11.590 1.00 97.38 199 ILE A CA 1
ATOM 1585 C C . ILE A 1 199 ? -9.277 7.606 11.305 1.00 97.38 199 ILE A C 1
ATOM 1587 O O . ILE A 1 199 ? -9.811 8.494 10.645 1.00 97.38 199 ILE A O 1
ATOM 1591 N N . LYS A 1 200 ? -9.982 6.607 11.839 1.00 94.56 200 LYS A N 1
ATOM 1592 C CA . LYS A 1 200 ? -11.433 6.547 11.687 1.00 94.56 200 LYS A CA 1
ATOM 1593 C C . LYS A 1 200 ? -12.134 7.720 12.386 1.00 94.56 200 LYS A C 1
ATOM 1595 O O . LYS A 1 200 ? -13.118 8.238 11.862 1.00 94.56 200 LYS A O 1
ATOM 1600 N N . PHE A 1 201 ? -11.617 8.165 13.532 1.00 94.56 201 PHE A N 1
ATOM 1601 C CA . PHE A 1 201 ? -12.121 9.339 14.246 1.00 94.56 201 PHE A CA 1
ATOM 1602 C C . PHE A 1 201 ? -11.785 10.664 13.535 1.00 94.56 201 PHE A C 1
ATOM 1604 O O . PHE A 1 201 ? -12.637 11.550 13.462 1.00 94.56 201 PHE A O 1
ATOM 1611 N N . LYS A 1 202 ? -10.570 10.802 12.988 1.00 96.00 202 LYS A N 1
ATOM 1612 C CA . LYS A 1 202 ? -10.094 11.986 12.254 1.00 96.00 202 LYS A CA 1
ATOM 1613 C C . LYS A 1 202 ? -9.648 11.619 10.833 1.00 96.00 202 LYS A C 1
ATOM 1615 O O . LYS A 1 202 ? -8.453 11.642 10.538 1.00 96.00 202 LYS A O 1
ATOM 1620 N N . PRO A 1 203 ? -10.594 11.344 9.917 1.00 95.81 203 PRO A N 1
ATOM 1621 C CA . PRO A 1 203 ? -10.279 10.856 8.572 1.00 95.81 203 PRO A CA 1
ATOM 1622 C C . PRO A 1 203 ? -9.445 11.842 7.746 1.00 95.81 203 PRO A C 1
ATOM 1624 O O . PRO A 1 203 ? -8.617 11.426 6.941 1.00 95.81 203 PRO A O 1
ATOM 1627 N N . SER A 1 204 ? -9.595 13.149 7.986 1.00 95.31 204 SER A N 1
ATOM 1628 C CA . SER A 1 204 ? -8.799 14.194 7.326 1.00 95.31 204 SER A CA 1
ATOM 1629 C C . SER A 1 204 ? -7.306 14.144 7.665 1.00 95.31 204 SER A C 1
ATOM 1631 O O . SER A 1 204 ? -6.506 14.744 6.954 1.00 95.31 204 SER A O 1
ATOM 1633 N N . LEU A 1 205 ? -6.915 13.437 8.730 1.00 96.50 205 LEU A N 1
ATOM 1634 C CA . LEU A 1 205 ? -5.516 13.253 9.106 1.00 96.50 205 LEU A CA 1
ATOM 1635 C C . LEU A 1 205 ? -4.892 12.005 8.481 1.00 96.50 205 LEU A C 1
ATOM 1637 O O . LEU A 1 205 ? -3.702 11.795 8.671 1.00 96.50 205 LEU A O 1
ATOM 1641 N N . LEU A 1 206 ? -5.621 11.195 7.704 1.00 96.56 206 LEU A N 1
ATOM 1642 C CA . LEU A 1 206 ? -5.001 10.096 6.953 1.00 96.56 206 LEU A CA 1
ATOM 1643 C C . LEU A 1 206 ? -4.001 10.624 5.917 1.00 96.56 206 LEU A C 1
ATOM 1645 O O . LEU A 1 206 ? -2.911 10.077 5.750 1.00 96.56 206 LEU A O 1
ATOM 1649 N N . TYR A 1 207 ? -4.370 11.708 5.241 1.00 93.94 207 TYR A N 1
ATOM 1650 C CA . TYR A 1 207 ? -3.533 12.368 4.259 1.00 93.94 207 TYR A CA 1
ATOM 1651 C C . TYR A 1 207 ? -3.677 13.882 4.388 1.00 93.94 207 TYR A C 1
ATOM 1653 O O . TYR A 1 207 ? -4.714 14.455 4.061 1.00 93.94 207 TYR A O 1
ATOM 1661 N N . LYS A 1 208 ? -2.613 14.525 4.862 1.00 91.56 208 LYS A N 1
ATOM 1662 C CA . LYS A 1 208 ? -2.491 15.974 4.972 1.00 91.56 208 LYS A CA 1
ATOM 1663 C C . LYS A 1 208 ? -1.072 16.333 4.521 1.00 91.56 208 LYS A C 1
ATOM 1665 O O . LYS A 1 208 ? -0.143 16.166 5.308 1.00 91.56 208 LYS A O 1
ATOM 1670 N N . PRO A 1 209 ? -0.874 16.732 3.252 1.00 80.31 209 PRO A N 1
ATOM 1671 C CA . PRO A 1 209 ? 0.457 17.051 2.752 1.00 80.31 209 PRO A CA 1
ATOM 1672 C C . PRO A 1 209 ? 1.058 18.186 3.584 1.00 80.31 209 PRO A C 1
ATOM 1674 O O . PRO A 1 209 ? 0.348 19.119 3.969 1.00 80.31 209 PRO A O 1
ATOM 1677 N N . GLY A 1 210 ? 2.345 18.058 3.905 1.00 79.81 210 GLY A N 1
ATOM 1678 C CA . GLY A 1 210 ? 3.045 19.031 4.736 1.00 79.81 210 GLY A CA 1
ATOM 1679 C C . GLY A 1 210 ? 3.215 20.373 4.034 1.00 79.81 210 GLY A C 1
ATOM 1680 O O . GLY A 1 210 ? 3.287 20.438 2.804 1.00 79.81 210 GLY A O 1
ATOM 1681 N N . LEU A 1 211 ? 3.296 21.434 4.828 1.00 80.50 211 LEU A N 1
ATOM 1682 C CA . LEU A 1 211 ? 3.630 22.775 4.350 1.00 80.50 211 LEU A CA 1
ATOM 1683 C C . LEU A 1 211 ? 5.146 22.917 4.118 1.00 80.50 211 LEU A C 1
ATOM 1685 O O . LEU A 1 211 ? 5.943 22.055 4.502 1.00 80.50 211 LEU A O 1
ATOM 1689 N N . ASP A 1 212 ? 5.560 24.012 3.479 1.00 72.88 212 ASP A N 1
ATOM 1690 C CA . ASP A 1 212 ? 6.980 24.305 3.265 1.00 72.88 212 ASP A CA 1
ATOM 1691 C C . ASP A 1 212 ? 7.743 24.352 4.600 1.00 72.88 212 ASP A C 1
ATOM 1693 O O . ASP A 1 212 ? 7.339 25.022 5.548 1.00 72.88 212 ASP A O 1
ATOM 1697 N N . GLY A 1 213 ? 8.864 23.628 4.669 1.00 73.31 213 GLY A N 1
ATOM 1698 C CA . GLY A 1 213 ? 9.690 23.507 5.877 1.00 73.31 213 GLY A CA 1
ATOM 1699 C C . GLY A 1 213 ? 9.288 22.376 6.832 1.00 73.31 213 GLY A C 1
ATOM 1700 O O . GLY A 1 213 ? 10.062 22.056 7.734 1.00 73.31 213 GLY A O 1
ATOM 1701 N N . GLU A 1 214 ? 8.144 21.716 6.623 1.00 82.38 214 GLU A N 1
ATOM 1702 C CA . GLU A 1 214 ? 7.758 20.541 7.410 1.00 82.38 214 GLU A CA 1
ATOM 1703 C C . GLU A 1 214 ? 8.466 19.268 6.911 1.00 82.38 214 GLU A C 1
ATOM 1705 O O . GLU A 1 214 ? 8.378 18.878 5.739 1.00 82.38 214 GLU A O 1
ATOM 1710 N N . TYR A 1 215 ? 9.156 18.587 7.831 1.00 84.69 215 TYR A N 1
ATOM 1711 C CA . TYR A 1 215 ? 9.859 17.326 7.561 1.00 84.69 215 TYR A CA 1
ATOM 1712 C C . TYR A 1 215 ? 8.968 16.086 7.710 1.00 84.69 215 TYR A C 1
ATOM 1714 O O . TYR A 1 215 ? 9.219 15.073 7.056 1.00 84.69 215 TYR A O 1
ATOM 1722 N N . SER A 1 216 ? 7.924 16.171 8.538 1.00 92.06 216 SER A N 1
ATOM 1723 C CA . SER A 1 216 ? 7.040 15.054 8.878 1.00 92.06 216 SER A CA 1
ATOM 1724 C C . SER A 1 216 ? 5.590 15.501 8.819 1.00 92.06 216 SER A C 1
ATOM 1726 O O . SER A 1 216 ? 5.230 16.523 9.398 1.00 92.06 216 SER A O 1
ATOM 1728 N N . PHE A 1 217 ? 4.761 14.733 8.118 1.00 93.75 217 PHE A N 1
ATOM 1729 C CA . PHE A 1 217 ? 3.362 15.069 7.883 1.00 93.75 217 PHE A CA 1
ATOM 1730 C C . PHE A 1 217 ? 2.515 13.808 7.638 1.00 93.75 217 PHE A C 1
ATOM 1732 O O . PHE A 1 217 ? 3.056 12.740 7.307 1.00 93.75 217 PHE A O 1
ATOM 1739 N N . PRO A 1 218 ? 1.186 13.884 7.819 1.00 95.94 218 PRO A N 1
ATOM 1740 C CA . PRO A 1 218 ? 0.323 12.717 7.696 1.00 95.94 218 PRO A CA 1
ATOM 1741 C C . PRO A 1 218 ? 0.164 12.224 6.253 1.00 95.94 218 PRO A C 1
ATOM 1743 O O . PRO A 1 218 ? -0.287 12.940 5.361 1.00 95.94 218 PRO A O 1
ATOM 1746 N N . THR A 1 219 ? 0.493 10.956 6.039 1.00 94.88 219 THR A N 1
ATOM 1747 C CA . THR A 1 219 ? 0.253 10.182 4.819 1.00 94.88 219 THR A CA 1
ATOM 1748 C C . THR A 1 219 ? -0.016 8.731 5.222 1.00 94.88 219 THR A C 1
ATOM 1750 O O . THR A 1 219 ? 0.489 8.303 6.264 1.00 94.88 219 THR A O 1
ATOM 1753 N N . PRO A 1 220 ? -0.713 7.925 4.402 1.00 95.50 220 PRO A N 1
ATOM 1754 C CA . PRO A 1 220 ? -0.862 6.489 4.656 1.00 95.50 220 PRO A CA 1
ATOM 1755 C C . PRO A 1 220 ? 0.467 5.798 5.015 1.00 95.50 220 PRO A C 1
ATOM 1757 O O . PRO A 1 220 ? 0.543 5.049 5.989 1.00 95.50 220 PRO A O 1
ATOM 1760 N N . ARG A 1 221 ? 1.548 6.140 4.299 1.00 94.56 221 ARG A N 1
ATOM 1761 C CA . ARG A 1 221 ? 2.907 5.636 4.558 1.00 94.56 221 ARG A CA 1
ATOM 1762 C C . ARG A 1 221 ? 3.477 6.070 5.916 1.00 94.56 221 ARG A C 1
ATOM 1764 O O . ARG A 1 221 ? 4.131 5.268 6.583 1.00 94.56 221 ARG A O 1
ATOM 1771 N N . SER A 1 222 ? 3.293 7.325 6.334 1.00 96.50 222 SER A N 1
ATOM 1772 C CA . SER A 1 222 ? 3.800 7.777 7.640 1.00 96.50 222 SER A CA 1
ATOM 1773 C C . SER A 1 222 ? 3.007 7.184 8.804 1.00 96.50 222 SER A C 1
ATOM 1775 O O . SER A 1 222 ? 3.613 6.849 9.822 1.00 96.50 222 SER A O 1
ATOM 1777 N N . TRP A 1 223 ? 1.706 6.940 8.630 1.00 97.88 223 TRP A N 1
ATOM 1778 C CA . TRP A 1 223 ? 0.892 6.193 9.594 1.00 97.88 223 TRP A CA 1
ATOM 1779 C C . TRP A 1 223 ? 1.321 4.731 9.727 1.00 97.88 223 TRP A C 1
ATOM 1781 O O . TRP A 1 223 ? 1.428 4.230 10.844 1.00 97.88 223 TRP A O 1
ATOM 1791 N N . GLU A 1 224 ? 1.644 4.059 8.621 1.00 97.00 224 GLU A N 1
ATOM 1792 C CA . GLU A 1 224 ? 2.220 2.710 8.654 1.00 97.00 224 GLU A CA 1
ATOM 1793 C C . GLU A 1 224 ? 3.571 2.691 9.391 1.00 97.00 224 GLU A C 1
ATOM 1795 O O . GLU A 1 224 ? 3.819 1.834 10.244 1.00 97.00 224 GLU A O 1
ATOM 1800 N N . LYS A 1 225 ? 4.447 3.670 9.120 1.00 96.50 225 LYS A N 1
ATOM 1801 C CA . LYS A 1 225 ? 5.726 3.814 9.833 1.00 96.50 225 LYS A CA 1
ATOM 1802 C C . LYS A 1 225 ? 5.507 4.000 11.336 1.00 96.50 225 LYS A C 1
ATOM 1804 O O . LYS A 1 225 ? 6.132 3.284 12.115 1.00 96.50 225 LYS A O 1
ATOM 1809 N N . LEU A 1 226 ? 4.614 4.913 11.726 1.00 98.00 226 LEU A N 1
ATOM 1810 C CA . LEU A 1 226 ? 4.246 5.139 13.122 1.00 98.00 226 LEU A CA 1
ATOM 1811 C C . LEU A 1 226 ? 3.753 3.843 13.772 1.00 98.00 226 LEU A C 1
ATOM 1813 O O . LEU A 1 226 ? 4.289 3.440 14.800 1.00 98.00 226 LEU A O 1
ATOM 1817 N N . SER A 1 227 ? 2.797 3.167 13.131 1.00 97.31 227 SER A N 1
ATOM 1818 C CA . SER A 1 227 ? 2.211 1.905 13.588 1.00 97.31 227 SER A CA 1
ATOM 1819 C C . SER A 1 227 ? 3.269 0.852 13.916 1.00 97.31 227 SER A C 1
ATOM 1821 O O . SER A 1 227 ? 3.229 0.251 14.987 1.00 97.31 227 SER A O 1
ATOM 1823 N N . ARG A 1 228 ? 4.243 0.635 13.021 1.00 96.62 228 ARG A N 1
ATOM 1824 C CA . ARG A 1 228 ? 5.322 -0.339 13.254 1.00 96.62 228 ARG A CA 1
ATOM 1825 C C . ARG A 1 228 ? 6.182 0.026 14.462 1.00 96.62 228 ARG A C 1
ATOM 1827 O O . ARG A 1 228 ? 6.564 -0.858 15.219 1.00 96.62 228 ARG A O 1
ATOM 1834 N N . CYS A 1 229 ? 6.476 1.311 14.648 1.00 97.25 229 CYS A N 1
ATOM 1835 C CA . CYS A 1 229 ? 7.341 1.782 15.727 1.00 97.25 229 CYS A CA 1
ATOM 1836 C C . CYS A 1 229 ? 6.663 1.778 17.105 1.00 97.25 229 CYS A C 1
ATOM 1838 O O . CYS A 1 229 ? 7.352 1.597 18.104 1.00 97.25 229 CYS A O 1
ATOM 1840 N N . ILE A 1 230 ? 5.341 1.970 17.179 1.00 95.75 230 ILE A N 1
ATOM 1841 C CA . ILE A 1 230 ? 4.613 1.998 18.463 1.00 95.75 230 ILE A CA 1
ATOM 1842 C C . ILE A 1 230 ? 4.083 0.635 18.898 1.00 95.75 230 ILE A C 1
ATOM 1844 O O . ILE A 1 230 ? 3.553 0.520 20.006 1.00 95.75 230 ILE A O 1
ATOM 1848 N N . SER A 1 231 ? 4.189 -0.382 18.043 1.00 91.19 231 SER A N 1
ATOM 1849 C CA . SER A 1 231 ? 3.687 -1.726 18.318 1.00 91.19 231 SER A CA 1
ATOM 1850 C C . SER A 1 231 ? 4.231 -2.249 19.653 1.00 91.19 231 SER A C 1
ATOM 1852 O O . SER A 1 231 ? 5.438 -2.379 19.843 1.00 91.19 231 SER A O 1
ATOM 1854 N N . GLY A 1 232 ? 3.330 -2.536 20.596 1.00 88.06 232 GLY A N 1
ATOM 1855 C CA . GLY A 1 232 ? 3.671 -3.015 21.942 1.00 88.06 232 GLY A CA 1
ATOM 1856 C C . GLY A 1 232 ? 4.117 -1.939 22.944 1.00 88.06 232 GLY A C 1
ATOM 1857 O O . GLY A 1 232 ? 4.248 -2.247 24.129 1.00 88.06 232 GLY A O 1
ATOM 1858 N N . LEU A 1 233 ? 4.302 -0.684 22.524 1.00 93.25 233 LEU A N 1
ATOM 1859 C CA . LEU A 1 233 ? 4.630 0.419 23.430 1.00 93.25 233 LEU A CA 1
ATOM 1860 C C . LEU A 1 233 ? 3.393 0.905 24.189 1.00 93.25 233 LEU A C 1
ATOM 1862 O O . LEU A 1 233 ? 2.322 1.080 23.604 1.00 93.25 233 LEU A O 1
ATOM 1866 N N . LYS A 1 234 ? 3.576 1.176 25.484 1.00 90.19 234 LYS A N 1
ATOM 1867 C CA . LYS A 1 234 ? 2.570 1.787 26.374 1.00 90.19 234 LYS A CA 1
ATOM 1868 C C . LYS A 1 234 ? 2.983 3.161 26.909 1.00 90.19 234 LYS A C 1
ATOM 1870 O O . LYS A 1 234 ? 2.147 3.893 27.417 1.00 90.19 234 LYS A O 1
ATOM 1875 N N . ASP A 1 235 ? 4.267 3.501 26.818 1.00 94.44 235 ASP A N 1
ATOM 1876 C CA . ASP A 1 235 ? 4.787 4.780 27.295 1.00 94.44 235 ASP A CA 1
ATOM 1877 C C . ASP A 1 235 ? 4.349 5.913 26.360 1.00 94.44 235 ASP A C 1
ATOM 1879 O O . ASP A 1 235 ? 4.698 5.934 25.176 1.00 94.44 235 ASP A O 1
ATOM 1883 N N . TYR A 1 236 ? 3.566 6.852 26.889 1.00 94.12 236 TYR A N 1
ATOM 1884 C CA . TYR A 1 236 ? 2.988 7.917 26.079 1.00 94.12 236 TYR A CA 1
ATOM 1885 C C . TYR A 1 236 ? 4.001 8.928 25.559 1.00 94.12 236 TYR A C 1
ATOM 1887 O O . TYR A 1 236 ? 3.772 9.498 24.495 1.00 94.12 236 TYR A O 1
ATOM 1895 N N . GLU A 1 237 ? 5.091 9.172 26.282 1.00 95.50 237 GLU A N 1
ATOM 1896 C CA . GLU A 1 237 ? 6.103 10.133 25.849 1.00 95.50 237 GLU A CA 1
ATOM 1897 C C . GLU A 1 237 ? 6.931 9.539 24.705 1.00 95.50 237 GLU A C 1
ATOM 1899 O O . GLU A 1 237 ? 7.185 10.216 23.709 1.00 95.50 237 GLU A O 1
ATOM 1904 N N . GLN A 1 238 ? 7.239 8.238 24.762 1.00 96.75 238 GLN A N 1
ATOM 1905 C CA . GLN A 1 238 ? 7.842 7.519 23.636 1.00 96.75 238 GLN A CA 1
ATOM 1906 C C . GLN A 1 238 ? 6.911 7.480 22.420 1.00 96.75 238 GLN A C 1
ATOM 1908 O O . GLN A 1 238 ? 7.349 7.768 21.305 1.00 96.75 238 GLN A O 1
ATOM 1913 N N . ILE A 1 239 ? 5.624 7.166 22.619 1.00 96.81 239 ILE A N 1
ATOM 1914 C CA . ILE A 1 239 ? 4.627 7.176 21.537 1.00 96.81 239 ILE A CA 1
ATOM 1915 C C . ILE A 1 239 ? 4.550 8.563 20.896 1.00 96.81 239 ILE A C 1
ATOM 1917 O O . ILE A 1 239 ? 4.569 8.664 19.669 1.00 96.81 239 ILE A O 1
ATOM 1921 N N . ARG A 1 240 ? 4.509 9.625 21.709 1.00 97.62 240 ARG A N 1
ATOM 1922 C CA . ARG A 1 240 ? 4.471 11.006 21.229 1.00 97.62 240 ARG A CA 1
ATOM 1923 C C . ARG A 1 240 ? 5.708 11.351 20.412 1.00 97.62 240 ARG A C 1
ATOM 1925 O O . ARG A 1 240 ? 5.560 11.805 19.286 1.00 97.62 240 ARG A O 1
ATOM 1932 N N . MET A 1 241 ? 6.905 11.078 20.927 1.00 97.56 241 MET A N 1
ATOM 1933 C CA . MET A 1 241 ? 8.170 11.353 20.234 1.00 97.56 241 MET A CA 1
ATOM 1934 C C . MET A 1 241 ? 8.236 10.666 18.857 1.00 97.56 241 MET A C 1
ATOM 1936 O O . MET A 1 241 ? 8.647 11.264 17.857 1.00 97.56 241 MET A O 1
ATOM 1940 N N . ILE A 1 242 ? 7.793 9.407 18.781 1.00 97.81 242 ILE A N 1
ATOM 1941 C CA . ILE A 1 242 ? 7.723 8.654 17.521 1.00 97.81 242 ILE A CA 1
ATOM 1942 C C . ILE A 1 242 ? 6.662 9.258 16.590 1.00 97.81 242 ILE A C 1
ATOM 1944 O O . ILE A 1 242 ? 6.912 9.410 15.392 1.00 97.81 242 ILE A O 1
ATOM 1948 N N . ALA A 1 243 ? 5.492 9.622 17.122 1.00 97.75 243 ALA A N 1
ATOM 1949 C CA . ALA A 1 243 ? 4.418 10.248 16.359 1.00 97.75 243 ALA A CA 1
ATOM 1950 C C . ALA A 1 243 ? 4.840 11.605 15.782 1.00 97.75 243 ALA A C 1
ATOM 1952 O O . ALA A 1 243 ? 4.623 11.836 14.594 1.00 97.75 243 ALA A O 1
ATOM 1953 N N . GLU A 1 244 ? 5.510 12.461 16.557 1.00 97.19 244 GLU A N 1
ATOM 1954 C CA . GLU A 1 244 ? 6.025 13.760 16.095 1.00 97.19 244 GLU A CA 1
ATOM 1955 C C . GLU A 1 244 ? 6.978 13.562 14.911 1.00 97.19 244 GLU A C 1
ATOM 1957 O O . GLU A 1 244 ? 6.845 14.208 13.870 1.00 97.19 244 GLU A O 1
ATOM 1962 N N . SER A 1 245 ? 7.857 12.564 15.022 1.00 96.25 245 SER A N 1
ATOM 1963 C CA . SER A 1 245 ? 8.821 12.206 13.980 1.00 96.25 245 SER A CA 1
ATOM 1964 C C . SER A 1 245 ? 8.177 11.617 12.717 1.00 96.25 245 SER A C 1
ATOM 1966 O O . SER A 1 245 ? 8.789 11.649 11.648 1.00 96.25 245 SER A O 1
ATOM 1968 N N . ALA A 1 246 ? 6.967 11.059 12.805 1.00 96.69 246 ALA A N 1
ATOM 1969 C CA . ALA A 1 246 ? 6.295 10.399 11.686 1.00 96.69 246 ALA A CA 1
ATOM 1970 C C . ALA A 1 246 ? 5.259 11.295 10.993 1.00 96.69 246 ALA A C 1
ATOM 1972 O O . ALA A 1 246 ? 5.268 11.402 9.768 1.00 96.69 246 ALA A O 1
ATOM 1973 N N . VAL A 1 247 ? 4.374 11.931 11.762 1.00 96.56 247 VAL A N 1
ATOM 1974 C CA . VAL A 1 247 ? 3.171 12.621 11.260 1.00 96.56 247 VAL A CA 1
ATOM 1975 C C . VAL A 1 247 ? 3.134 14.117 11.592 1.00 96.56 247 VAL A C 1
ATOM 1977 O O . VAL A 1 247 ? 2.146 14.787 11.281 1.00 96.56 247 VAL A O 1
ATOM 1980 N N . GLY A 1 248 ? 4.209 14.642 12.187 1.00 95.75 248 GLY A N 1
ATOM 1981 C CA . GLY A 1 248 ? 4.347 16.046 12.568 1.00 95.75 248 GLY A CA 1
ATOM 1982 C C . GLY A 1 248 ? 3.771 16.354 13.951 1.00 95.75 248 GLY A C 1
ATOM 1983 O O . GLY A 1 248 ? 2.950 15.606 14.487 1.00 95.75 248 GLY A O 1
ATOM 1984 N N . GLU A 1 249 ? 4.206 17.475 14.529 1.00 94.50 249 GLU A N 1
ATOM 1985 C CA . GLU A 1 249 ? 3.940 17.843 15.927 1.00 94.50 249 GLU A CA 1
ATOM 1986 C C . GLU A 1 249 ? 2.445 17.944 16.252 1.00 94.50 249 GLU A C 1
ATOM 1988 O O . GLU A 1 249 ? 1.951 17.261 17.151 1.00 94.50 249 GLU A O 1
ATOM 1993 N N . ALA A 1 250 ? 1.697 18.738 15.481 1.00 94.56 250 ALA A N 1
ATOM 1994 C CA . ALA A 1 250 ? 0.274 18.962 15.731 1.00 94.56 250 ALA A CA 1
ATOM 1995 C C . ALA A 1 250 ? -0.531 17.649 15.707 1.00 94.56 250 ALA A C 1
ATOM 1997 O O . ALA A 1 250 ? -1.300 17.359 16.624 1.00 94.56 250 ALA A O 1
ATOM 1998 N N . THR A 1 251 ? -0.305 16.813 14.690 1.00 97.00 251 THR A N 1
ATOM 1999 C CA . THR A 1 251 ? -0.968 15.510 14.550 1.00 97.00 251 THR A CA 1
ATOM 2000 C C . THR A 1 251 ? -0.588 14.564 15.690 1.00 97.00 251 THR A C 1
ATOM 2002 O O . THR A 1 251 ? -1.435 13.835 16.203 1.00 97.00 251 THR A O 1
ATOM 2005 N N . ALA A 1 252 ? 0.678 14.574 16.109 1.00 97.38 252 ALA A N 1
ATOM 2006 C CA . ALA A 1 252 ? 1.181 13.712 17.169 1.00 97.38 252 ALA A CA 1
ATOM 2007 C C . ALA A 1 252 ? 0.584 14.038 18.541 1.00 97.38 252 ALA A C 1
ATOM 2009 O O . ALA A 1 252 ? 0.272 13.118 19.302 1.00 97.38 252 ALA A O 1
ATOM 2010 N N . VAL A 1 253 ? 0.375 15.323 18.844 1.00 96.69 253 VAL A N 1
ATOM 2011 C CA . VAL A 1 253 ? -0.322 15.760 20.063 1.00 96.69 253 VAL A CA 1
ATOM 2012 C C . VAL A 1 253 ? -1.747 15.207 20.083 1.00 96.69 253 VAL A C 1
ATOM 2014 O O . VAL A 1 253 ? -2.161 14.603 21.075 1.00 96.69 253 VAL A O 1
ATOM 2017 N N . GLU A 1 254 ? -2.479 15.341 18.975 1.00 96.81 254 GLU A N 1
ATOM 2018 C CA . GLU A 1 254 ? -3.846 14.826 18.861 1.00 96.81 254 GLU A CA 1
ATOM 2019 C C . GLU A 1 254 ? -3.910 13.294 18.956 1.00 96.81 254 GLU A C 1
ATOM 2021 O O . GLU A 1 254 ? -4.769 12.753 19.657 1.00 96.81 254 GLU A O 1
ATOM 2026 N N . PHE A 1 255 ? -2.989 12.594 18.288 1.00 97.12 255 PHE A N 1
ATOM 2027 C CA . PHE A 1 255 ? -2.890 11.136 18.335 1.00 97.12 255 PHE A CA 1
ATOM 2028 C C . PHE A 1 255 ? -2.575 10.641 19.749 1.00 97.12 255 PHE A C 1
ATOM 2030 O O . PHE A 1 255 ? -3.256 9.763 20.272 1.00 97.12 255 PHE A O 1
ATOM 2037 N N . THR A 1 256 ? -1.591 11.243 20.416 1.00 96.12 256 THR A N 1
ATOM 2038 C CA . THR A 1 256 ? -1.198 10.845 21.775 1.00 96.12 256 THR A CA 1
ATOM 2039 C C . THR A 1 256 ? -2.323 11.108 22.774 1.00 96.12 256 THR A C 1
ATOM 2041 O O . THR A 1 256 ? -2.588 10.270 23.635 1.00 96.12 256 THR A O 1
ATOM 2044 N N . ALA A 1 257 ? -3.032 12.236 22.649 1.00 93.69 257 ALA A N 1
ATOM 2045 C CA . ALA A 1 257 ? -4.211 12.515 23.464 1.00 93.69 257 ALA A CA 1
ATOM 2046 C C . ALA A 1 257 ? -5.310 11.461 23.250 1.00 93.69 257 ALA A C 1
ATOM 2048 O O . ALA A 1 257 ? -5.931 11.017 24.214 1.00 93.69 257 ALA A O 1
ATOM 2049 N N . HIS A 1 258 ? -5.513 11.009 22.007 1.00 92.56 258 HIS A N 1
ATOM 2050 C CA . HIS A 1 258 ? -6.436 9.917 21.705 1.00 92.56 258 HIS A CA 1
ATOM 2051 C C . HIS A 1 258 ? -6.035 8.601 22.374 1.00 92.56 258 HIS A C 1
ATOM 2053 O O . HIS A 1 258 ? -6.882 7.973 23.004 1.00 92.56 258 HIS A O 1
ATOM 2059 N N . VAL A 1 259 ? -4.759 8.221 22.301 1.00 92.44 259 VAL A N 1
ATOM 2060 C CA . VAL A 1 259 ? -4.253 7.005 22.954 1.00 92.44 259 VAL A CA 1
ATOM 2061 C C . VAL A 1 259 ? -4.432 7.075 24.477 1.00 92.44 259 VAL A C 1
ATOM 2063 O O . VAL A 1 259 ? -4.956 6.137 25.069 1.00 92.44 259 VAL A O 1
ATOM 2066 N N . LYS A 1 260 ? -4.085 8.206 25.110 1.00 91.12 260 LYS A N 1
ATOM 2067 C CA . LYS A 1 260 ? -4.246 8.415 26.564 1.00 91.12 260 LYS A CA 1
ATOM 2068 C C . LYS A 1 260 ? -5.701 8.302 27.020 1.00 91.12 260 LYS A C 1
ATOM 2070 O O . LYS A 1 260 ? -5.980 7.712 28.057 1.00 91.12 260 LYS A O 1
ATOM 2075 N N . LEU A 1 261 ? -6.630 8.894 26.269 1.00 84.94 261 LEU A N 1
ATOM 2076 C CA . LEU A 1 261 ? -8.059 8.829 26.587 1.00 84.94 261 LEU A CA 1
ATOM 2077 C C . LEU A 1 261 ? -8.581 7.396 26.510 1.00 84.94 261 LEU A C 1
ATOM 2079 O O . LEU A 1 261 ? -9.371 6.981 27.354 1.00 84.94 261 LEU A O 1
ATOM 2083 N N . TYR A 1 262 ? -8.118 6.656 25.509 1.00 79.31 262 TYR A N 1
ATOM 2084 C CA . TYR A 1 262 ? -8.538 5.292 25.267 1.00 79.31 262 TYR A CA 1
ATOM 2085 C C . TYR A 1 262 ? -8.037 4.293 26.317 1.00 79.31 262 TYR A C 1
ATOM 2087 O O . TYR A 1 262 ? -8.802 3.431 26.740 1.00 79.31 262 TYR A O 1
ATOM 2095 N N . ASP A 1 263 ? -6.798 4.431 26.785 1.00 82.62 263 ASP A N 1
ATOM 2096 C CA . ASP A 1 263 ? -6.225 3.524 27.789 1.00 82.62 263 ASP A CA 1
ATOM 2097 C C . ASP A 1 263 ? -6.965 3.548 29.140 1.00 82.62 263 ASP A C 1
ATOM 2099 O O . ASP A 1 263 ? -6.826 2.619 29.933 1.00 82.62 263 ASP A O 1
ATOM 2103 N N . ASN A 1 264 ? -7.787 4.572 29.399 1.00 79.88 264 ASN A N 1
ATOM 2104 C CA . ASN A 1 264 ? -8.662 4.624 30.575 1.00 79.88 264 ASN A CA 1
ATOM 2105 C C . ASN A 1 264 ? -9.943 3.783 30.425 1.00 79.88 264 ASN A C 1
ATOM 2107 O O . ASN A 1 264 ? -10.718 3.680 31.375 1.00 79.88 264 ASN A O 1
ATOM 2111 N N . VAL A 1 265 ? -10.205 3.216 29.244 1.00 86.06 265 VAL A N 1
ATOM 2112 C CA . VAL A 1 265 ? -11.387 2.392 28.988 1.00 86.06 265 VAL A CA 1
ATOM 2113 C C . VAL A 1 265 ? -11.083 0.931 29.311 1.00 86.06 265 VAL A C 1
ATOM 2115 O O . VAL A 1 265 ? -10.271 0.287 28.643 1.00 86.06 265 VAL A O 1
ATOM 2118 N N . ASP A 1 266 ? -11.782 0.376 30.302 1.00 90.06 266 ASP A N 1
ATOM 2119 C CA . ASP A 1 266 ? -11.649 -1.034 30.671 1.00 90.06 266 ASP A CA 1
ATOM 2120 C C . ASP A 1 266 ? -12.388 -1.944 29.677 1.00 90.06 266 ASP A C 1
ATOM 2122 O O . ASP A 1 266 ? -13.562 -2.287 29.826 1.00 90.06 266 ASP A O 1
ATOM 2126 N N . LEU A 1 267 ? -11.681 -2.332 28.617 1.00 91.94 267 LEU A N 1
ATOM 2127 C CA . LEU A 1 267 ? -12.215 -3.223 27.589 1.00 91.94 267 LEU A CA 1
ATOM 2128 C C . LEU A 1 267 ? -12.552 -4.618 28.101 1.00 91.94 267 LEU A C 1
ATOM 2130 O O . LEU A 1 267 ? -13.415 -5.269 27.517 1.00 91.94 267 LEU A O 1
ATOM 2134 N N . ASP A 1 268 ? -11.814 -5.129 29.089 1.00 92.12 268 ASP A N 1
ATOM 2135 C CA . ASP A 1 268 ? -12.085 -6.470 29.599 1.00 92.12 268 ASP A CA 1
ATOM 2136 C C . ASP A 1 268 ? -13.381 -6.443 30.418 1.00 92.12 268 ASP A C 1
ATOM 2138 O O . ASP A 1 268 ? -14.227 -7.312 30.209 1.00 92.12 268 ASP A O 1
ATOM 2142 N N . ASN A 1 269 ? -13.617 -5.376 31.191 1.00 93.88 269 ASN A N 1
ATOM 2143 C CA . ASN A 1 269 ? -14.906 -5.143 31.837 1.00 93.88 269 ASN A CA 1
ATOM 2144 C C . ASN A 1 269 ? -16.047 -4.979 30.820 1.00 93.88 269 ASN A C 1
ATOM 2146 O O . ASN A 1 269 ? -17.076 -5.627 30.962 1.00 93.88 269 ASN A O 1
ATOM 2150 N N . ILE A 1 270 ? -15.857 -4.208 29.741 1.00 95.31 270 ILE A N 1
ATOM 2151 C CA . ILE A 1 270 ? -16.871 -4.066 28.674 1.00 95.31 270 ILE A CA 1
ATOM 2152 C C . ILE A 1 270 ? -17.151 -5.406 27.971 1.00 95.31 270 ILE A C 1
ATOM 2154 O O . ILE A 1 270 ? -18.287 -5.686 27.597 1.00 95.31 270 ILE A O 1
ATOM 2158 N N . LEU A 1 271 ? -16.142 -6.262 27.778 1.00 94.56 271 LEU A N 1
ATOM 2159 C CA . LEU A 1 271 ? -16.333 -7.590 27.182 1.00 94.56 271 LEU A CA 1
ATOM 2160 C C . LEU A 1 271 ? -17.125 -8.543 28.087 1.00 94.56 271 LEU A C 1
ATOM 2162 O O . LEU A 1 271 ? -17.790 -9.446 27.570 1.00 94.56 271 LEU A O 1
ATOM 2166 N N . ASP A 1 272 ? -17.019 -8.381 29.404 1.00 95.19 272 ASP A N 1
ATOM 2167 C CA . ASP A 1 272 ? -17.739 -9.186 30.393 1.00 95.19 272 ASP A CA 1
ATOM 2168 C C . ASP A 1 272 ? -19.114 -8.588 30.751 1.00 95.19 272 ASP A C 1
ATOM 2170 O O . ASP A 1 272 ? -20.048 -9.341 31.038 1.00 95.19 272 ASP A O 1
ATOM 2174 N N . HIS A 1 273 ? -19.271 -7.268 30.614 1.00 95.50 273 HIS A N 1
ATOM 2175 C CA . HIS A 1 273 ? -20.496 -6.494 30.836 1.00 95.50 273 HIS A CA 1
ATOM 2176 C C . HIS A 1 273 ? -20.813 -5.596 29.620 1.00 95.50 273 HIS A C 1
ATOM 2178 O O . HIS A 1 273 ? -20.551 -4.389 29.640 1.00 95.50 273 HIS A O 1
ATOM 2184 N N . PRO A 1 274 ? -21.372 -6.166 28.530 1.00 94.44 274 PRO A N 1
ATOM 2185 C CA . PRO A 1 274 ? -21.557 -5.458 27.260 1.00 94.44 274 PRO A CA 1
ATOM 2186 C C . PRO A 1 274 ? -22.415 -4.193 27.316 1.00 94.44 274 PRO A C 1
ATOM 2188 O O . PRO A 1 274 ? -22.247 -3.308 26.479 1.00 94.44 274 PRO A O 1
ATOM 2191 N N . ASP A 1 275 ? -23.330 -4.096 28.279 1.00 94.12 275 ASP A N 1
ATOM 2192 C CA . ASP A 1 275 ? -24.190 -2.935 28.499 1.00 94.12 275 ASP A CA 1
ATOM 2193 C C . ASP A 1 275 ? -23.413 -1.707 28.989 1.00 94.12 275 ASP A C 1
ATOM 2195 O O . ASP A 1 275 ? -23.838 -0.579 28.752 1.00 94.12 275 ASP A O 1
ATOM 2199 N N . GLU A 1 276 ? -22.230 -1.873 29.586 1.00 94.12 276 GLU A N 1
ATOM 2200 C CA . GLU A 1 276 ? -21.442 -0.729 30.049 1.00 94.12 276 GLU A CA 1
ATOM 2201 C C . GLU A 1 276 ? -21.003 0.209 28.925 1.00 94.12 276 GLU A C 1
ATOM 2203 O O . GLU A 1 276 ? -20.831 1.411 29.155 1.00 94.12 276 GLU A O 1
ATOM 2208 N N . VAL A 1 277 ? -20.881 -0.302 27.696 1.00 94.19 277 VAL A N 1
ATOM 2209 C CA . VAL A 1 277 ? -20.514 0.519 26.538 1.00 94.19 277 VAL A CA 1
ATOM 2210 C C . VAL A 1 277 ? -21.530 1.636 26.279 1.00 94.19 277 VAL A C 1
ATOM 2212 O O . VAL A 1 277 ? -21.162 2.668 25.721 1.00 94.19 277 VAL A O 1
ATOM 2215 N N . THR A 1 278 ? -22.785 1.498 26.730 1.00 94.00 278 THR A N 1
ATOM 2216 C CA . THR A 1 278 ? -23.812 2.539 26.563 1.00 94.00 278 THR A CA 1
ATOM 2217 C C . THR A 1 278 ? -23.541 3.780 27.411 1.00 94.00 278 THR A C 1
ATOM 2219 O O . THR A 1 278 ? -24.135 4.827 27.159 1.00 94.00 278 THR A O 1
ATOM 2222 N N . ARG A 1 279 ? -22.665 3.685 28.423 1.00 93.12 279 ARG A N 1
ATOM 2223 C CA . ARG A 1 279 ? -22.227 4.835 29.232 1.00 93.12 279 ARG A CA 1
ATOM 2224 C C . ARG A 1 279 ? -21.241 5.730 28.478 1.00 93.12 279 ARG A C 1
ATOM 2226 O O . ARG A 1 279 ? -21.066 6.882 28.860 1.00 93.12 279 ARG A O 1
ATOM 2233 N N . ILE A 1 280 ? -20.617 5.216 27.419 1.00 92.19 280 ILE A N 1
ATOM 2234 C CA . ILE A 1 280 ? -19.660 5.948 26.591 1.00 92.19 280 ILE A CA 1
ATOM 2235 C C . ILE A 1 280 ? -20.429 6.638 25.466 1.00 92.19 280 ILE A C 1
ATOM 2237 O O . ILE A 1 280 ? -21.044 5.988 24.618 1.00 92.19 280 ILE A O 1
ATOM 2241 N N . THR A 1 281 ? -20.383 7.968 25.430 1.00 90.44 281 THR A N 1
ATOM 2242 C CA . THR A 1 281 ? -21.137 8.756 24.436 1.00 90.44 281 THR A CA 1
ATOM 2243 C C . THR A 1 281 ? -20.224 9.433 23.419 1.00 90.44 281 THR A C 1
ATOM 2245 O O . THR A 1 281 ? -20.613 9.667 22.269 1.00 90.44 281 THR A O 1
ATOM 2248 N N . GLU A 1 282 ? -18.979 9.674 23.816 1.00 91.56 282 GLU A N 1
ATOM 2249 C CA . GLU A 1 282 ? -17.952 10.389 23.087 1.00 91.56 282 GLU A CA 1
ATOM 2250 C C . GLU A 1 282 ? -17.533 9.594 21.837 1.00 91.56 282 GLU A C 1
ATOM 2252 O O . GLU A 1 282 ? -16.999 8.485 21.955 1.00 91.56 282 GLU A O 1
ATOM 2257 N N . PRO A 1 283 ? -17.699 10.149 20.618 1.00 91.12 283 PRO A N 1
ATOM 2258 C CA . PRO A 1 283 ? -17.342 9.459 19.376 1.00 91.12 283 PRO A CA 1
ATOM 2259 C C . PRO A 1 283 ? -15.900 8.946 19.339 1.00 91.12 283 PRO A C 1
ATOM 2261 O O . PRO A 1 283 ? -15.635 7.868 18.812 1.00 91.12 283 PRO A O 1
ATOM 2264 N N . GLN A 1 284 ? -14.976 9.715 19.914 1.00 89.88 284 GLN A N 1
ATOM 2265 C CA . GLN A 1 284 ? -13.562 9.373 19.997 1.00 89.88 284 GLN A CA 1
ATOM 2266 C C . GLN A 1 284 ? -13.319 8.090 20.801 1.00 89.88 284 GLN A C 1
ATOM 2268 O O . GLN A 1 284 ? -12.549 7.235 20.366 1.00 89.88 284 GLN A O 1
ATOM 2273 N N . LEU A 1 285 ? -13.988 7.950 21.950 1.00 92.25 285 LEU A N 1
ATOM 2274 C CA . LEU A 1 285 ? -13.869 6.776 22.812 1.00 92.25 285 LEU A CA 1
ATOM 2275 C C . LEU A 1 285 ? -14.559 5.565 22.189 1.00 92.25 285 LEU A C 1
ATOM 2277 O O . LEU A 1 285 ? -14.012 4.473 22.252 1.00 92.25 285 LEU A O 1
ATOM 2281 N N . LEU A 1 286 ? -15.701 5.747 21.518 1.00 93.62 286 LEU A N 1
ATOM 2282 C CA . LEU A 1 286 ? -16.395 4.654 20.825 1.00 93.62 286 LEU A CA 1
ATOM 2283 C C . LEU A 1 286 ? -15.568 4.062 19.671 1.00 93.62 286 LEU A C 1
ATOM 2285 O O . LEU A 1 286 ? -15.540 2.841 19.510 1.00 93.62 286 LEU A O 1
ATOM 2289 N N . PHE A 1 287 ? -14.846 4.887 18.900 1.00 92.50 287 PHE A N 1
ATOM 2290 C CA . PHE A 1 287 ? -13.883 4.376 17.913 1.00 92.50 287 PHE A CA 1
ATOM 2291 C C . PHE A 1 287 ? -12.685 3.690 18.571 1.00 92.50 287 PHE A C 1
ATOM 2293 O O . PHE A 1 287 ? -12.244 2.657 18.072 1.00 92.50 287 PHE A O 1
ATOM 2300 N N . GLY A 1 288 ? -12.203 4.207 19.705 1.00 91.62 288 GLY A N 1
ATOM 2301 C CA . GLY A 1 288 ? -11.189 3.533 20.517 1.00 91.62 288 GLY A CA 1
ATOM 2302 C C . GLY A 1 288 ? -11.652 2.145 20.971 1.00 91.62 288 GLY A C 1
ATOM 2303 O O . GLY A 1 288 ? -10.963 1.155 20.730 1.00 91.62 288 GLY A O 1
ATOM 2304 N N . VAL A 1 289 ? -12.852 2.044 21.558 1.00 94.19 289 VAL A N 1
ATOM 2305 C CA . VAL A 1 289 ? -13.471 0.776 21.987 1.00 94.19 289 VAL A CA 1
ATOM 2306 C C . VAL A 1 289 ? -13.517 -0.204 20.826 1.00 94.19 289 VAL A C 1
ATOM 2308 O O . VAL A 1 289 ? -12.964 -1.296 20.939 1.00 94.19 289 VAL A O 1
ATOM 2311 N N . ALA A 1 290 ? -14.085 0.198 19.687 1.00 93.88 290 ALA A N 1
ATOM 2312 C CA . ALA A 1 290 ? -14.112 -0.640 18.493 1.00 93.88 290 ALA A CA 1
ATOM 2313 C C . ALA A 1 290 ? -12.696 -1.056 18.038 1.00 93.88 290 ALA A C 1
ATOM 2315 O O . ALA A 1 290 ? -12.482 -2.222 17.709 1.00 93.88 290 ALA A O 1
ATOM 2316 N N . GLY A 1 291 ? -11.712 -0.152 18.099 1.00 91.44 291 GLY A N 1
ATOM 2317 C CA . GLY A 1 291 ? -10.295 -0.429 17.843 1.00 91.44 291 GLY A CA 1
ATOM 2318 C C . GLY A 1 291 ? -9.709 -1.527 18.736 1.00 91.44 291 GLY A C 1
ATOM 2319 O O . GLY A 1 291 ? -9.090 -2.468 18.242 1.00 91.44 291 GLY A O 1
ATOM 2320 N N . GLY A 1 292 ? -9.924 -1.492 20.049 1.00 90.94 292 GLY A N 1
ATOM 2321 C CA . GLY A 1 292 ? -9.426 -2.586 20.892 1.00 90.94 292 GLY A CA 1
ATOM 2322 C C . GLY A 1 292 ? -10.238 -3.856 20.817 1.00 90.94 292 GLY A C 1
ATOM 2323 O O . GLY A 1 292 ? -9.664 -4.924 21.004 1.00 90.94 292 GLY A O 1
ATOM 2324 N N . LEU A 1 293 ? -11.534 -3.796 20.503 1.00 93.88 293 LEU A N 1
ATOM 2325 C CA . LEU A 1 293 ? -12.294 -5.006 20.188 1.00 93.88 293 LEU A CA 1
ATOM 2326 C C . LEU A 1 293 ? -11.707 -5.699 18.943 1.00 93.88 293 LEU A C 1
ATOM 2328 O O . LEU A 1 293 ? -11.573 -6.924 18.942 1.00 93.88 293 LEU A O 1
ATOM 2332 N N . ILE A 1 294 ? -11.255 -4.931 17.939 1.00 92.94 294 ILE A N 1
ATOM 2333 C CA . ILE A 1 294 ? -10.490 -5.442 16.785 1.00 92.94 294 ILE A CA 1
ATOM 2334 C C . ILE A 1 294 ? -9.202 -6.144 17.252 1.00 92.94 294 ILE A C 1
ATOM 2336 O O . ILE A 1 294 ? -8.953 -7.273 16.825 1.00 92.94 294 ILE A O 1
ATOM 2340 N N . GLU A 1 295 ? -8.414 -5.559 18.164 1.00 90.50 295 GLU A N 1
ATOM 2341 C CA . GLU A 1 295 ? -7.204 -6.226 18.696 1.00 90.50 295 GLU A CA 1
ATOM 2342 C C . GLU A 1 295 ? -7.519 -7.465 19.532 1.00 90.50 295 GLU A C 1
ATOM 2344 O O . GLU A 1 295 ? -6.849 -8.490 19.408 1.00 90.50 295 GLU A O 1
ATOM 2349 N N . LYS A 1 296 ? -8.555 -7.419 20.375 1.00 92.38 296 LYS A N 1
ATOM 2350 C CA . LYS A 1 296 ? -8.977 -8.570 21.186 1.00 92.38 296 LYS A CA 1
ATOM 2351 C C . LYS A 1 296 ? -9.426 -9.722 20.284 1.00 92.38 296 LYS A C 1
ATOM 2353 O O . LYS A 1 296 ? -9.121 -10.874 20.599 1.00 92.38 296 LYS A O 1
ATOM 2358 N N . TYR A 1 297 ? -10.081 -9.427 19.159 1.00 93.25 297 TYR A N 1
ATOM 2359 C CA . TYR A 1 297 ? -10.387 -10.415 18.125 1.00 93.25 297 TYR A CA 1
ATOM 2360 C C . TYR A 1 297 ? -9.123 -10.938 17.432 1.00 93.25 297 TYR A C 1
ATOM 2362 O O . TYR A 1 297 ? -8.969 -12.152 17.289 1.00 93.25 297 TYR A O 1
ATOM 2370 N N . ARG A 1 298 ? -8.203 -10.045 17.032 1.00 90.50 298 ARG A N 1
ATOM 2371 C CA . ARG A 1 298 ? -6.926 -10.406 16.392 1.00 90.50 298 ARG A CA 1
ATOM 2372 C C . ARG A 1 298 ? -6.116 -11.362 17.274 1.00 90.50 298 ARG A C 1
ATOM 2374 O O . ARG A 1 298 ? -5.611 -12.365 16.777 1.00 90.50 298 ARG A O 1
ATOM 2381 N N . ALA A 1 299 ? -6.061 -11.095 18.578 1.00 91.44 299 ALA A N 1
ATOM 2382 C CA . ALA A 1 299 ? -5.386 -11.936 19.562 1.00 91.44 299 ALA A CA 1
ATOM 2383 C C . ALA A 1 299 ? -6.131 -13.251 19.849 1.00 91.44 299 ALA A C 1
ATOM 2385 O O . ALA A 1 299 ? -5.503 -14.287 20.064 1.00 91.44 299 ALA A O 1
ATOM 2386 N N . ASN A 1 300 ? -7.468 -13.235 19.881 1.00 93.06 300 ASN A N 1
ATOM 2387 C CA . ASN A 1 300 ? -8.269 -14.427 20.142 1.00 93.06 300 ASN A CA 1
ATOM 2388 C C . ASN A 1 300 ? -9.635 -14.378 19.442 1.00 93.06 300 ASN A C 1
ATOM 2390 O O . ASN A 1 300 ? -10.619 -13.868 19.984 1.00 93.06 300 ASN A O 1
ATOM 2394 N N . LYS A 1 301 ? -9.721 -15.043 18.285 1.00 91.50 301 LYS A N 1
ATOM 2395 C CA . LYS A 1 301 ? -10.947 -15.139 17.473 1.00 91.50 301 LYS A CA 1
ATOM 2396 C C . LYS A 1 301 ? -12.148 -15.730 18.225 1.00 91.50 301 LYS A C 1
ATOM 2398 O O . LYS A 1 301 ? -13.286 -15.413 17.896 1.00 91.50 301 LYS A O 1
ATOM 2403 N N . LYS A 1 302 ? -11.930 -16.532 19.280 1.00 90.69 302 LYS A N 1
ATOM 2404 C CA . LYS A 1 302 ? -13.018 -17.105 20.099 1.00 90.69 302 LYS A CA 1
ATOM 2405 C C . LYS A 1 302 ? -13.801 -16.048 20.885 1.00 90.69 302 LYS A C 1
ATOM 2407 O O . LYS A 1 302 ? -14.882 -16.350 21.376 1.00 90.69 302 LYS A O 1
ATOM 2412 N N . LYS A 1 303 ? -13.286 -14.817 21.002 1.00 92.12 303 LYS A N 1
ATOM 2413 C CA . LYS A 1 303 ? -13.990 -13.696 21.645 1.00 92.12 303 LYS A CA 1
ATOM 2414 C C . LYS A 1 303 ? -15.106 -13.096 20.781 1.00 92.12 303 LYS A C 1
ATOM 2416 O O . LYS A 1 303 ? -15.789 -12.197 21.258 1.00 92.12 303 LYS A O 1
ATOM 2421 N N . LEU A 1 304 ? -15.316 -13.577 19.550 1.00 93.06 304 LEU A N 1
ATOM 2422 C CA . LEU A 1 304 ? -16.288 -13.008 18.613 1.00 93.06 304 LEU A CA 1
ATOM 2423 C C . LEU A 1 304 ? -17.701 -12.858 19.198 1.00 93.06 304 LEU A C 1
ATOM 2425 O O . LEU A 1 304 ? -18.299 -11.802 19.034 1.00 93.06 304 LEU A O 1
ATOM 2429 N N . SER A 1 305 ? -18.215 -13.860 19.914 1.00 92.00 305 SER A N 1
ATOM 2430 C CA . SER A 1 305 ? -19.553 -13.781 20.521 1.00 92.00 305 SER A CA 1
ATOM 2431 C C . SER A 1 305 ? -19.665 -12.651 21.550 1.00 92.00 305 SER A C 1
ATOM 2433 O O . SER A 1 305 ? -20.614 -11.874 21.508 1.00 92.00 305 SER A O 1
ATOM 2435 N N . LYS A 1 306 ? -18.661 -12.497 22.424 1.00 94.50 306 LYS A N 1
ATOM 2436 C CA . LYS A 1 306 ? -18.593 -11.383 23.387 1.00 94.50 306 LYS A CA 1
ATOM 2437 C C . LYS A 1 306 ? -18.481 -10.033 22.679 1.00 94.50 306 LYS A C 1
ATOM 2439 O O . LYS A 1 306 ? -19.179 -9.093 23.029 1.00 94.50 306 LYS A O 1
ATOM 2444 N N . ILE A 1 307 ? -17.640 -9.947 21.649 1.00 95.25 307 ILE A N 1
ATOM 2445 C CA . ILE A 1 307 ? -17.466 -8.724 20.853 1.00 95.25 307 ILE A CA 1
ATOM 2446 C C . ILE A 1 307 ? -18.775 -8.328 20.161 1.00 95.25 307 ILE A C 1
ATOM 2448 O O . ILE A 1 307 ? -19.121 -7.150 20.141 1.00 95.25 307 ILE A O 1
ATOM 2452 N N . ALA A 1 308 ? -19.518 -9.295 19.620 1.00 94.06 308 ALA A N 1
ATOM 2453 C CA . ALA A 1 308 ? -20.811 -9.032 19.006 1.00 94.06 308 ALA A CA 1
ATOM 2454 C C . ALA A 1 308 ? -21.843 -8.529 20.027 1.00 94.06 308 ALA A C 1
ATOM 2456 O O . ALA A 1 308 ? -22.538 -7.561 19.742 1.00 94.06 308 ALA A O 1
ATOM 2457 N N . ALA A 1 309 ? -21.859 -9.088 21.241 1.00 93.88 309 ALA A N 1
ATOM 2458 C CA . ALA A 1 309 ? -22.720 -8.594 22.315 1.00 93.88 309 ALA A CA 1
ATOM 2459 C C . ALA A 1 309 ? -22.421 -7.128 22.688 1.00 93.88 309 ALA A C 1
ATOM 2461 O O . ALA A 1 309 ? -23.344 -6.353 22.933 1.00 93.88 309 ALA A O 1
ATOM 2462 N N . VAL A 1 310 ? -21.148 -6.710 22.692 1.00 95.50 310 VAL A N 1
ATOM 2463 C CA . VAL A 1 310 ? -20.782 -5.291 22.884 1.00 95.50 310 VAL A CA 1
ATOM 2464 C C . VAL A 1 310 ? -21.271 -4.445 21.709 1.00 95.50 310 VAL A C 1
ATOM 2466 O O . VAL A 1 310 ? -21.876 -3.392 21.903 1.00 95.50 310 VAL A O 1
ATOM 2469 N N . ALA A 1 311 ? -21.067 -4.918 20.480 1.00 93.62 311 ALA A N 1
ATOM 2470 C CA . ALA A 1 311 ? -21.477 -4.216 19.267 1.00 93.62 311 ALA A CA 1
ATOM 2471 C C . ALA A 1 311 ? -22.994 -3.965 19.194 1.00 93.62 311 ALA A C 1
ATOM 2473 O O . ALA A 1 311 ? -23.420 -2.919 18.698 1.00 93.62 311 ALA A O 1
ATOM 2474 N N . ASP A 1 312 ? -23.806 -4.882 19.722 1.00 92.19 312 ASP A N 1
ATOM 2475 C CA . ASP A 1 312 ? -25.264 -4.738 19.804 1.00 92.19 312 ASP A CA 1
ATOM 2476 C C . ASP A 1 312 ? -25.702 -3.605 20.748 1.00 92.19 312 ASP A C 1
ATOM 2478 O O . ASP A 1 312 ? -26.782 -3.034 20.577 1.00 92.19 312 ASP A O 1
ATOM 2482 N N . ASN A 1 313 ? -24.841 -3.218 21.691 1.00 93.38 313 ASN A N 1
ATOM 2483 C CA . ASN A 1 313 ? -25.057 -2.098 22.607 1.00 93.38 313 ASN A CA 1
ATOM 2484 C C . ASN A 1 313 ? -24.408 -0.786 22.118 1.00 93.38 313 ASN A C 1
ATOM 2486 O O . ASN A 1 313 ? -24.706 0.289 22.636 1.00 93.38 313 ASN A O 1
ATOM 2490 N N . MET A 1 314 ? -23.575 -0.833 21.075 1.00 93.00 314 MET A N 1
ATOM 2491 C CA . MET A 1 314 ? -22.959 0.344 20.455 1.00 93.00 314 MET A CA 1
ATOM 2492 C C . MET A 1 314 ? -23.823 0.931 19.337 1.00 93.00 314 MET A C 1
ATOM 2494 O O . MET A 1 314 ? -24.572 0.220 18.663 1.00 93.00 314 MET A O 1
ATOM 2498 N N . ARG A 1 315 ? -23.685 2.236 19.069 1.00 91.88 315 ARG A N 1
ATOM 2499 C CA . ARG A 1 315 ? -24.327 2.853 17.896 1.00 91.88 315 ARG A CA 1
ATOM 2500 C C . ARG A 1 315 ? -23.872 2.147 16.599 1.00 91.88 315 ARG A C 1
ATOM 2502 O O . ARG A 1 315 ? -22.680 1.842 16.480 1.00 91.88 315 ARG A O 1
ATOM 2509 N N . PRO A 1 316 ? -24.780 1.876 15.637 1.00 92.06 316 PRO A N 1
ATOM 2510 C CA . PRO A 1 316 ? -24.491 0.982 14.516 1.00 92.06 316 PRO A CA 1
ATOM 2511 C C . PRO A 1 316 ? -23.244 1.340 13.705 1.00 92.06 316 PRO A C 1
ATOM 2513 O O . PRO A 1 316 ? -22.516 0.446 13.288 1.00 92.06 316 PRO A O 1
ATOM 2516 N N . GLU A 1 317 ? -22.964 2.626 13.499 1.00 91.19 317 GLU A N 1
ATOM 2517 C CA . GLU A 1 317 ? -21.837 3.100 12.695 1.00 91.19 317 GLU A CA 1
ATOM 2518 C C . GLU A 1 317 ? -20.468 2.600 13.196 1.00 91.19 317 GLU A C 1
ATOM 2520 O O . GLU A 1 317 ? -19.605 2.258 12.382 1.00 91.19 317 GLU A O 1
ATOM 2525 N N . TYR A 1 318 ? -20.278 2.480 14.515 1.00 93.38 318 TYR A N 1
ATOM 2526 C CA . TYR A 1 318 ? -19.037 1.972 15.111 1.00 93.38 318 TYR A CA 1
ATOM 2527 C C . TYR A 1 318 ? -18.941 0.456 14.962 1.00 93.38 318 TYR A C 1
ATOM 2529 O O . TYR A 1 318 ? -17.898 -0.061 14.561 1.00 93.38 318 TYR A O 1
ATOM 2537 N N . SER A 1 319 ? -20.048 -0.246 15.216 1.00 93.94 319 SER A N 1
ATOM 2538 C CA . SER A 1 319 ? -20.159 -1.698 15.059 1.00 93.94 319 SER A CA 1
ATOM 2539 C C . SER A 1 319 ? -19.909 -2.122 13.612 1.00 93.94 319 SER A C 1
ATOM 2541 O O . SER A 1 319 ? -19.161 -3.060 13.355 1.00 93.94 319 SER A O 1
ATOM 2543 N N . ILE A 1 320 ? -20.464 -1.395 12.640 1.00 92.44 320 ILE A N 1
ATOM 2544 C CA . ILE A 1 320 ? -20.284 -1.676 11.210 1.00 92.44 320 ILE A CA 1
ATOM 2545 C C . ILE A 1 320 ? -18.844 -1.453 10.785 1.00 92.44 320 ILE A C 1
ATOM 2547 O O . ILE A 1 320 ? -18.282 -2.296 10.085 1.00 92.44 320 ILE A O 1
ATOM 2551 N N . TRP A 1 321 ? -18.237 -0.339 11.199 1.00 93.38 321 TRP A N 1
ATOM 2552 C CA . TRP A 1 321 ? -16.823 -0.113 10.928 1.00 93.38 321 TRP A CA 1
ATOM 2553 C C . TRP A 1 321 ? -15.967 -1.237 11.523 1.00 93.38 321 TRP A C 1
ATOM 2555 O O . TRP A 1 321 ? -15.143 -1.813 10.811 1.00 93.38 321 TRP A O 1
ATOM 2565 N N . MET A 1 322 ? -16.224 -1.618 12.777 1.00 94.31 322 MET A N 1
ATOM 2566 C CA . MET A 1 322 ? -15.542 -2.724 13.447 1.00 94.31 322 MET A CA 1
ATOM 2567 C C . MET A 1 322 ? -15.677 -4.029 12.654 1.00 94.31 322 MET A C 1
ATOM 2569 O O . MET A 1 322 ? -14.676 -4.661 12.327 1.00 94.31 322 MET A O 1
ATOM 2573 N N . TYR A 1 323 ? -16.895 -4.415 12.271 1.00 93.25 323 TYR A N 1
ATOM 2574 C CA . TYR A 1 323 ? -17.149 -5.634 11.506 1.00 93.25 323 TYR A CA 1
ATOM 2575 C C . TYR A 1 323 ? -16.509 -5.620 10.118 1.00 93.25 323 TYR A C 1
ATOM 2577 O O . TYR 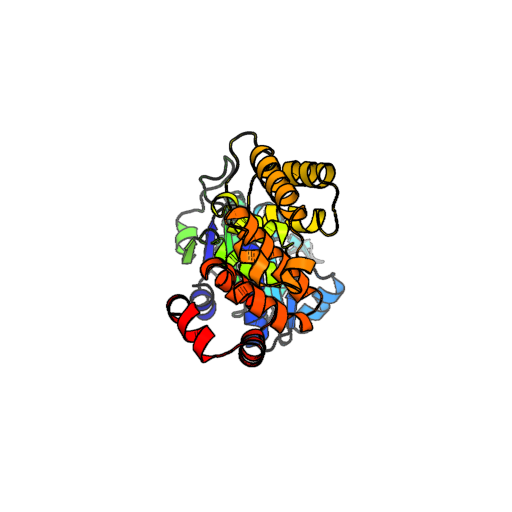A 1 323 ? -15.927 -6.626 9.710 1.00 93.25 323 TYR A O 1
ATOM 2585 N N . ARG A 1 324 ? -16.567 -4.496 9.392 1.00 91.81 324 ARG A N 1
ATOM 2586 C CA . ARG A 1 324 ? -15.882 -4.342 8.096 1.00 91.81 324 ARG A CA 1
ATOM 2587 C C . ARG A 1 324 ? -14.370 -4.498 8.258 1.00 91.81 324 ARG A C 1
ATOM 2589 O O . ARG A 1 324 ? -13.738 -5.197 7.471 1.00 91.81 324 ARG A O 1
ATOM 2596 N N . THR A 1 325 ? -13.815 -3.924 9.319 1.00 92.12 325 THR A N 1
ATOM 2597 C CA . THR A 1 325 ? -12.385 -3.996 9.637 1.00 92.12 325 THR A CA 1
ATOM 2598 C C . THR A 1 325 ? -11.962 -5.420 10.007 1.00 92.12 325 THR A C 1
ATOM 2600 O O . THR A 1 325 ? -10.971 -5.932 9.489 1.00 92.12 325 THR A O 1
ATOM 2603 N N . ILE A 1 326 ? -12.764 -6.125 10.813 1.00 92.38 326 ILE A N 1
ATOM 2604 C CA . ILE A 1 326 ? -12.529 -7.536 11.141 1.00 92.38 326 ILE A CA 1
ATOM 2605 C C . ILE A 1 326 ? -12.631 -8.431 9.898 1.00 92.38 326 ILE A C 1
ATOM 2607 O O . ILE A 1 326 ? -11.806 -9.333 9.717 1.00 92.38 326 ILE A O 1
ATOM 2611 N N . LYS A 1 327 ? -13.591 -8.164 9.006 1.00 90.56 327 LYS A N 1
ATOM 2612 C CA . LYS A 1 327 ? -13.720 -8.867 7.722 1.00 90.56 327 LYS A CA 1
ATOM 2613 C C . LYS A 1 327 ? -12.465 -8.717 6.856 1.00 90.56 327 LYS A C 1
ATOM 2615 O O . LYS A 1 327 ? -12.072 -9.684 6.210 1.00 90.56 327 LYS A O 1
ATOM 2620 N N . GLY A 1 328 ? -11.814 -7.550 6.887 1.00 85.56 328 GLY A N 1
ATOM 2621 C CA . GLY A 1 328 ? -10.527 -7.318 6.220 1.00 85.56 328 GLY A CA 1
ATOM 2622 C C . GLY A 1 328 ? -9.408 -8.256 6.696 1.00 85.56 328 GLY A C 1
ATOM 2623 O O . GLY A 1 328 ? -8.560 -8.649 5.903 1.00 85.56 328 GLY A O 1
ATOM 2624 N N . MET A 1 329 ? -9.444 -8.690 7.962 1.00 88.00 329 MET A N 1
ATOM 2625 C CA . MET A 1 329 ? -8.468 -9.626 8.546 1.00 88.00 329 MET A CA 1
ATOM 2626 C C . MET A 1 329 ? -8.824 -11.105 8.353 1.00 88.00 329 MET A C 1
ATOM 2628 O O . MET A 1 329 ? -7.944 -11.965 8.359 1.00 88.00 329 MET A O 1
ATOM 2632 N N . ASN A 1 330 ? -10.115 -11.439 8.258 1.00 88.38 330 ASN A N 1
ATOM 2633 C CA . ASN A 1 330 ? -10.585 -12.819 8.153 1.00 88.38 330 ASN A CA 1
ATOM 2634 C C . ASN A 1 330 ? -11.646 -12.952 7.054 1.00 88.38 330 ASN A C 1
ATOM 2636 O O . ASN A 1 330 ? -12.805 -12.594 7.249 1.00 88.38 330 ASN A O 1
ATOM 2640 N N . LYS A 1 331 ? -11.281 -13.573 5.926 1.00 84.19 331 LYS A N 1
ATOM 2641 C CA . LYS A 1 331 ? -12.207 -13.818 4.805 1.00 84.19 331 LYS A CA 1
ATOM 2642 C C . LYS A 1 331 ? -13.422 -14.676 5.198 1.00 84.19 331 LYS A C 1
ATOM 2644 O O . LYS A 1 331 ? -14.487 -14.514 4.612 1.00 84.19 331 LYS A O 1
ATOM 2649 N N . ASN A 1 332 ? -13.295 -15.533 6.217 1.00 89.50 332 ASN A N 1
ATOM 2650 C CA . ASN A 1 332 ? -14.393 -16.363 6.731 1.00 89.50 332 ASN A CA 1
ATOM 2651 C C . ASN A 1 332 ? -15.276 -15.640 7.762 1.00 89.50 332 ASN A C 1
ATOM 2653 O O . ASN A 1 332 ? -16.261 -16.214 8.228 1.00 89.50 332 ASN A O 1
ATOM 2657 N N . PHE A 1 333 ? -14.959 -14.385 8.100 1.00 89.69 333 PHE A N 1
ATOM 2658 C CA . PHE A 1 333 ? -15.612 -13.646 9.177 1.00 89.69 333 PHE A CA 1
ATOM 2659 C C . PHE A 1 333 ? -17.129 -13.575 9.035 1.00 89.69 333 PHE A C 1
ATOM 2661 O O . PHE A 1 333 ? -17.834 -13.729 10.019 1.00 89.69 333 PHE A O 1
ATOM 2668 N N . THR A 1 334 ? -17.654 -13.388 7.822 1.00 87.50 334 THR A N 1
ATOM 2669 C CA . THR A 1 334 ? -19.107 -13.326 7.613 1.00 87.50 334 THR A CA 1
ATOM 2670 C C . THR A 1 334 ? -19.797 -14.606 8.084 1.00 87.50 334 THR A C 1
ATOM 2672 O O . THR A 1 334 ? -20.814 -14.532 8.762 1.00 87.50 334 THR A O 1
ATOM 2675 N N . ARG A 1 335 ? -19.221 -15.780 7.798 1.00 89.06 335 ARG A N 1
ATOM 2676 C CA . ARG A 1 335 ? -19.769 -17.066 8.251 1.00 89.06 335 ARG A CA 1
ATOM 2677 C C . ARG A 1 335 ? -19.672 -17.216 9.769 1.00 89.06 335 ARG A C 1
ATOM 2679 O O . ARG A 1 335 ? -20.600 -17.719 10.390 1.00 89.06 335 ARG A O 1
ATOM 2686 N N . GLU A 1 336 ? -18.555 -16.790 10.352 1.00 90.19 336 GLU A N 1
ATOM 2687 C CA . GLU A 1 336 ? -18.333 -16.835 11.801 1.00 90.19 336 GLU A CA 1
ATOM 2688 C C . GLU A 1 336 ? -19.280 -15.889 12.553 1.00 90.19 336 GLU A C 1
ATOM 2690 O O . GLU A 1 336 ? -19.834 -16.272 13.579 1.00 90.19 336 GLU A O 1
ATOM 2695 N N . LEU A 1 337 ? -19.514 -14.686 12.019 1.00 88.75 337 LEU A N 1
ATOM 2696 C CA . LEU A 1 337 ? -20.412 -13.689 12.598 1.00 88.75 337 LEU A CA 1
ATOM 2697 C C . LEU A 1 337 ? -21.855 -14.187 12.598 1.00 88.75 337 LEU A C 1
ATOM 2699 O O . LEU A 1 337 ? -22.506 -14.122 13.631 1.00 88.75 337 LEU A O 1
ATOM 2703 N N . VAL A 1 338 ? -22.324 -14.752 11.481 1.00 88.31 338 VAL A N 1
ATOM 2704 C CA . VAL A 1 338 ? -23.671 -15.341 11.370 1.00 88.31 338 VAL A CA 1
ATOM 2705 C C . VAL A 1 338 ? -23.904 -16.441 12.410 1.00 88.31 338 VAL A C 1
ATOM 2707 O O . VAL A 1 338 ? -25.000 -16.557 12.941 1.00 88.31 338 VAL A O 1
ATOM 2710 N N . ALA A 1 339 ? -22.878 -17.231 12.737 1.00 87.25 339 ALA A N 1
ATOM 2711 C CA . ALA A 1 339 ? -22.974 -18.254 13.777 1.00 87.25 339 ALA A CA 1
ATOM 2712 C C . ALA A 1 339 ? -22.939 -17.684 15.210 1.00 87.25 339 ALA A C 1
ATOM 2714 O O . ALA A 1 339 ? -23.264 -18.398 16.157 1.00 87.25 339 ALA A O 1
ATOM 2715 N N . ALA A 1 340 ? -22.510 -16.431 15.379 1.00 85.75 340 ALA A N 1
ATOM 2716 C CA . ALA A 1 340 ? -22.298 -15.790 16.672 1.00 85.75 340 ALA A CA 1
ATOM 2717 C C . ALA A 1 340 ? -23.399 -14.788 17.063 1.00 85.75 340 ALA A C 1
ATOM 2719 O O . ALA A 1 340 ? -23.388 -14.327 18.204 1.00 85.75 340 ALA A O 1
ATOM 2720 N N . VAL A 1 341 ? -24.316 -14.440 16.151 1.00 88.38 341 VAL A N 1
ATOM 2721 C CA . VAL A 1 341 ? -25.356 -13.415 16.361 1.00 88.38 341 VAL A CA 1
ATOM 2722 C C . VAL A 1 341 ? -26.756 -13.931 16.040 1.00 88.38 341 VAL A C 1
ATOM 2724 O O . VAL A 1 341 ? -26.931 -14.872 15.271 1.00 88.38 341 VAL A O 1
ATOM 2727 N N . ASP A 1 342 ? -27.764 -13.266 16.601 1.00 87.69 342 ASP A N 1
ATOM 2728 C CA . ASP A 1 342 ? -29.160 -13.406 16.184 1.00 87.69 342 ASP A CA 1
ATOM 2729 C C . ASP A 1 342 ? -29.356 -12.685 14.837 1.00 87.69 342 ASP A C 1
ATOM 2731 O O . ASP A 1 342 ? -29.274 -11.457 14.757 1.00 87.69 342 ASP A O 1
ATOM 2735 N N . LEU A 1 343 ? -29.554 -13.458 13.765 1.00 84.50 343 LEU A N 1
ATOM 2736 C CA . LEU A 1 343 ? -29.626 -12.968 12.384 1.00 84.50 343 LEU A CA 1
ATOM 2737 C C . LEU A 1 343 ? -30.762 -11.970 12.143 1.00 84.50 343 LEU A C 1
ATOM 2739 O O . LEU A 1 343 ? -30.571 -11.016 11.382 1.00 84.50 343 LEU A O 1
ATOM 2743 N N . ASP A 1 344 ? -31.917 -12.174 12.776 1.00 85.31 344 ASP A N 1
ATOM 2744 C CA . ASP A 1 344 ? -33.089 -11.323 12.569 1.00 85.31 344 ASP A CA 1
ATOM 2745 C C . ASP A 1 344 ? -32.827 -9.946 13.185 1.00 85.31 344 ASP A C 1
ATOM 2747 O O . ASP A 1 344 ? -32.927 -8.922 12.503 1.00 85.31 344 ASP A O 1
ATOM 2751 N N . LYS A 1 345 ? -32.338 -9.925 14.433 1.00 85.88 345 LYS A N 1
ATOM 2752 C CA . LYS A 1 345 ? -31.922 -8.687 15.115 1.00 85.88 345 LYS A CA 1
ATOM 2753 C C . LYS A 1 345 ? -30.769 -7.989 14.404 1.00 85.88 345 LYS A C 1
ATOM 2755 O O . LYS A 1 345 ? -30.752 -6.762 14.294 1.00 85.88 345 LYS A O 1
ATOM 2760 N N . PHE A 1 346 ? -29.797 -8.757 13.912 1.00 87.06 346 PHE A N 1
ATOM 2761 C CA . PHE A 1 346 ? -28.661 -8.215 13.176 1.00 87.06 346 PHE A CA 1
ATOM 2762 C C . PHE A 1 346 ? -29.126 -7.521 11.890 1.00 87.06 346 PHE A C 1
ATOM 2764 O O . PHE A 1 346 ? -28.712 -6.399 11.597 1.00 87.06 346 PHE A O 1
ATOM 2771 N N . THR A 1 347 ? -30.019 -8.163 11.135 1.00 85.69 347 THR A N 1
ATOM 2772 C CA . THR A 1 347 ? -30.559 -7.617 9.884 1.00 85.69 347 THR A CA 1
ATOM 2773 C C . THR A 1 347 ? -31.390 -6.366 10.138 1.00 85.69 347 THR A C 1
ATOM 2775 O O . THR A 1 347 ? -31.213 -5.368 9.441 1.00 85.69 347 THR A O 1
ATOM 2778 N N . GLU A 1 348 ? -32.233 -6.374 11.170 1.00 87.06 348 GLU A N 1
ATOM 2779 C CA . GLU A 1 348 ? -33.023 -5.209 11.573 1.00 87.06 348 GLU A CA 1
ATOM 2780 C C . GLU A 1 348 ? -32.128 -4.009 11.931 1.00 87.06 348 GLU A C 1
ATOM 2782 O O . GLU A 1 348 ? -32.363 -2.882 11.486 1.00 87.06 348 GLU A O 1
ATOM 2787 N N . ARG A 1 349 ? -31.048 -4.251 12.684 1.00 86.69 349 ARG A N 1
ATOM 2788 C CA . ARG A 1 349 ? -30.137 -3.198 13.150 1.00 86.69 349 ARG A CA 1
ATOM 2789 C C . ARG A 1 349 ? -29.212 -2.668 12.053 1.00 86.69 349 ARG A C 1
ATOM 2791 O O . ARG A 1 349 ? -28.995 -1.456 11.960 1.00 86.69 349 ARG A O 1
ATOM 2798 N N . TYR A 1 350 ? -28.642 -3.560 11.243 1.00 86.88 350 TYR A N 1
ATOM 2799 C CA . TYR A 1 350 ? -27.544 -3.239 10.326 1.00 86.88 350 TYR A CA 1
ATOM 2800 C C . TYR A 1 350 ? -27.928 -3.254 8.845 1.00 86.88 350 TYR A C 1
ATOM 2802 O O . TYR A 1 350 ? -27.169 -2.724 8.035 1.00 86.88 350 TYR A O 1
ATOM 2810 N N . GLY A 1 351 ? -29.090 -3.796 8.467 1.00 79.31 351 GLY A N 1
ATOM 2811 C CA . GLY A 1 351 ? -29.481 -4.004 7.066 1.00 79.31 351 GLY A CA 1
ATOM 2812 C C . GLY A 1 351 ? -29.404 -2.740 6.208 1.00 79.31 351 GLY A C 1
ATOM 2813 O O . GLY A 1 351 ? -28.904 -2.779 5.089 1.00 79.31 351 GLY A O 1
ATOM 2814 N N . LYS A 1 352 ? -29.769 -1.579 6.768 1.00 80.38 352 LYS A N 1
ATOM 2815 C CA . LYS A 1 352 ? -29.695 -0.279 6.073 1.00 80.38 352 LYS A CA 1
ATOM 2816 C C . LYS A 1 352 ? -28.273 0.215 5.763 1.00 80.38 352 LYS A C 1
ATOM 2818 O O . LYS A 1 352 ? -28.123 1.155 4.995 1.00 80.38 352 LYS A O 1
ATOM 2823 N N . TYR A 1 353 ? -27.247 -0.381 6.368 1.00 71.25 353 TYR A N 1
ATOM 2824 C CA . TYR A 1 353 ? -25.838 -0.013 6.184 1.00 71.25 353 TYR A CA 1
ATOM 2825 C C . TYR A 1 353 ? -25.026 -1.070 5.414 1.00 71.25 353 TYR A C 1
ATOM 2827 O O . TYR A 1 353 ? -23.815 -0.914 5.222 1.00 71.25 353 TYR A O 1
ATOM 2835 N N . LEU A 1 354 ? -25.669 -2.181 5.048 1.00 63.56 354 LEU A N 1
ATOM 2836 C CA . LEU A 1 354 ? -25.076 -3.278 4.282 1.00 63.56 354 LEU A CA 1
ATOM 2837 C C . LEU A 1 354 ? -25.431 -3.216 2.787 1.00 63.56 354 LEU A C 1
ATOM 2839 O O . LEU A 1 354 ? -24.860 -3.995 2.026 1.00 63.56 354 LEU A O 1
ATOM 2843 N N . ASN A 1 355 ? -26.321 -2.297 2.396 1.00 43.88 355 ASN A N 1
ATOM 2844 C CA . ASN A 1 355 ? -26.694 -2.014 1.008 1.00 43.88 355 ASN A CA 1
ATOM 2845 C C . ASN A 1 355 ? -25.765 -1.000 0.343 1.00 43.88 355 ASN A C 1
ATOM 2847 O O . ASN A 1 355 ? -25.342 -0.045 1.039 1.00 43.88 355 ASN A O 1
#

Sequence (355 aa):
MLEISYNNGQPLYVRGGIGIGKSETIKEFAMECAARAQREFMAWNDIPKCEKLEVMAHTSKYFTFVDQRALMLDLGDFKLPRFDENGGFEWCIPMVYAYMCMPETKAILFLDEFNLAPPSIQGMFYQIVNDREIGENHLSDGVYVVAAGNDITDRAAVYEIPYPLRNRFLNVKLAQPNADDWTVWGAGHGIDSRVLAFIKFKPSLLYKPGLDGEYSFPTPRSWEKLSRCISGLKDYEQIRMIAESAVGEATAVEFTAHVKLYDNVDLDNILDHPDEVTRITEPQLLFGVAGGLIEKYRANKKKLSKIAAVADNMRPEYSIWMYRTIKGMNKNFTRELVAAVDLDKFTERYGKYLN

Foldseek 3Di:
DVVVCLVVLFEAEEEEAPQQCPVVVVLVVLVVVCVVLVAAEEACVVDDPVVLVVCLVCQQRYEYEYEAALQPDDPCQQWDWDADPVRDTDTDGDSVVVSQLDENHAYEHEHEQLQLHPQVSLVQCQCCLPVCDRDHGHGYPNYHYYYYHYDPVQDDRGHDRDPVSVVSHDYDYDDRDFLLNLLLLCLQVQFQLLLNLLCVVVVVQCDDRDDPPDPAAHHVRLSSQLRVLCVPPDDLVSSLVSCCNRHNNVVSVSSSVLSVVQVPDDLVVCLVVLLVCLVDDDSSNLSSSLSVLSVVCVVPVVSLLSSVSNCLNDQVVSSVSSQSSNCSNPVCSVVVNPVNDDPVSCCVRCVVVVD

Organism: Methanocella paludicola (strain DSM 17711 / JCM 13418 / NBRC 101707 / SANAE) (NCBI:txid304371)